Protein AF-A0A7S2LM43-F1 (afdb_monomer_lite)

Sequence (234 aa):
RSAPWPAVVAGAFDASRHAPRSQTLEVIAGAFRCSLTARLAPVRYGPARQAETASEAAADMYLLVALDGFWMGKGNLPSRSCLVVRCGALTEAKCKARIACANYTDPACGDGRSLYDEAGDLAAEAMFETIDLRGTFQEGDIVLPMVGLHMGQLLAAEALHVHNGRLRASVGAPLLNAMLFAMPAGTGGDVSAPGRLEPEGSEGPAGRAPMADFPAGGASRAAAWAIERGATVL

Secondary structure (DSSP, 8-state):
-PPPPPEEEEEEEE-STTS-SEEEEEEEETTEEEEEEEEEPP----GGGSSS------PPEEEEEEEEEETTSTTS-EEEEEEEEE-TTS-HHHHHHHHH---TTSGGGTT-S-S-SSGGGG----EEEEEEEEE-PPTT-EEEEEEEEGGGPBPPGGGEEEETTEEEEEEEEEEEEEEEEEEPTT-S---PPP---------------------S-HHHHHHHHHHHTT-EE-

Structure (mmCIF, N/CA/C/O backbone):
data_AF-A0A7S2LM43-F1
#
_entry.id   AF-A0A7S2LM43-F1
#
loop_
_atom_site.group_PDB
_atom_site.id
_atom_site.type_symbol
_atom_site.label_atom_id
_atom_site.label_alt_id
_atom_site.label_comp_id
_atom_site.label_asym_id
_atom_site.label_entity_id
_atom_site.label_seq_id
_atom_site.pdbx_PDB_ins_code
_atom_site.Cartn_x
_atom_site.Cartn_y
_atom_site.Cartn_z
_atom_site.occupancy
_atom_site.B_iso_or_equiv
_atom_site.auth_seq_id
_atom_site.auth_comp_id
_atom_site.auth_asym_id
_atom_site.auth_atom_id
_atom_site.pdbx_PDB_model_num
ATOM 1 N N . ARG A 1 1 ? -10.825 23.396 19.279 1.00 37.66 1 ARG A N 1
ATOM 2 C CA . ARG A 1 1 ? -9.371 23.099 19.276 1.00 37.66 1 ARG A CA 1
ATOM 3 C C . ARG A 1 1 ? -9.138 22.146 18.116 1.00 37.66 1 ARG A C 1
ATOM 5 O O . ARG A 1 1 ? -9.749 21.090 18.115 1.00 37.66 1 ARG A O 1
ATOM 12 N N . SER A 1 2 ? -8.423 22.566 17.075 1.00 36.03 2 SER A N 1
ATOM 13 C CA . SER A 1 2 ? -8.176 21.733 15.893 1.00 36.03 2 SER A CA 1
ATOM 14 C C . SER A 1 2 ? -7.384 20.494 16.300 1.00 36.03 2 SER A C 1
ATOM 16 O O . SER A 1 2 ? -6.319 20.647 16.897 1.00 36.03 2 SER A O 1
ATOM 18 N N . ALA A 1 3 ? -7.904 19.301 16.004 1.00 42.03 3 ALA A N 1
ATOM 19 C CA . ALA A 1 3 ? -7.135 18.068 16.121 1.00 42.03 3 ALA A CA 1
ATOM 20 C C . ALA A 1 3 ? -5.806 18.229 15.353 1.00 42.03 3 ALA A C 1
ATOM 22 O O . ALA A 1 3 ? -5.805 18.889 14.302 1.00 42.03 3 ALA A O 1
ATOM 23 N N . PRO A 1 4 ? -4.679 17.712 15.878 1.00 53.03 4 PRO A N 1
ATOM 24 C CA . PRO A 1 4 ? -3.424 17.716 15.141 1.00 53.03 4 PRO A CA 1
ATOM 25 C C . PRO A 1 4 ? -3.645 17.058 13.773 1.00 53.03 4 PRO A C 1
ATOM 27 O O . PRO A 1 4 ? -4.370 16.072 13.652 1.00 53.03 4 PRO A O 1
ATOM 30 N N . TRP A 1 5 ? -3.088 17.685 12.737 1.00 54.12 5 TRP A N 1
ATOM 31 C CA . TRP A 1 5 ? -3.086 17.174 11.363 1.00 54.12 5 TRP A CA 1
ATOM 32 C C . TRP A 1 5 ? -2.528 15.742 11.311 1.00 54.12 5 TRP A C 1
ATOM 34 O O . TRP A 1 5 ? -1.776 15.374 12.216 1.00 54.12 5 TRP A O 1
ATOM 44 N N . PRO A 1 6 ? -2.894 14.941 10.286 1.00 58.25 6 PRO A N 1
ATOM 45 C CA . PRO A 1 6 ? -2.657 13.505 10.269 1.00 58.25 6 PRO A CA 1
ATOM 46 C C . PRO A 1 6 ? -1.216 13.149 10.608 1.00 58.25 6 PRO A C 1
A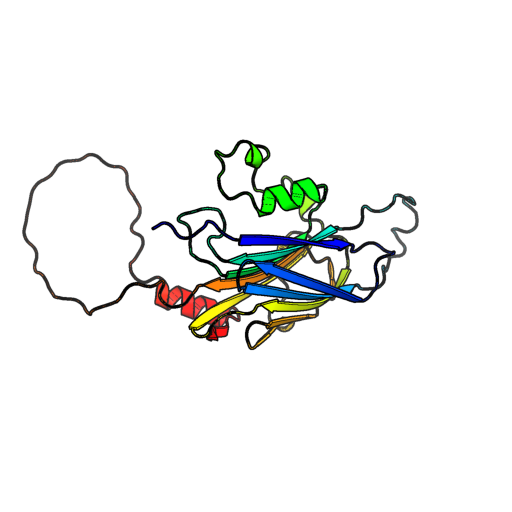TOM 48 O O . PRO A 1 6 ? -0.272 13.681 10.020 1.00 58.25 6 PRO A O 1
ATOM 51 N N . ALA A 1 7 ? -1.064 12.188 11.512 1.00 60.88 7 ALA A N 1
ATOM 52 C CA . ALA A 1 7 ? 0.183 11.461 11.621 1.00 60.88 7 ALA A CA 1
ATOM 53 C C . ALA A 1 7 ? 0.259 10.543 10.392 1.00 60.88 7 ALA A C 1
ATOM 55 O O . ALA A 1 7 ? -0.459 9.550 10.302 1.00 60.88 7 ALA A O 1
ATOM 56 N N . VAL A 1 8 ? 1.071 10.929 9.408 1.00 74.00 8 VAL A N 1
ATOM 57 C CA . VAL A 1 8 ? 1.462 10.058 8.297 1.00 74.00 8 VAL A CA 1
ATOM 58 C C . VAL A 1 8 ? 2.872 9.580 8.587 1.00 74.00 8 VAL A C 1
ATOM 60 O O . VAL A 1 8 ? 3.802 10.384 8.635 1.00 74.00 8 VAL A O 1
ATOM 63 N N . VAL A 1 9 ? 3.036 8.278 8.797 1.00 77.25 9 VAL A N 1
ATOM 64 C CA . VAL A 1 9 ? 4.351 7.667 9.025 1.00 77.25 9 VAL A CA 1
ATOM 65 C C . VAL A 1 9 ? 4.568 6.585 7.987 1.00 77.25 9 VAL A C 1
ATOM 67 O O . VAL A 1 9 ? 3.711 5.722 7.809 1.00 77.25 9 VAL A O 1
ATOM 70 N N . ALA A 1 10 ? 5.714 6.646 7.308 1.00 79.31 10 ALA A N 1
ATOM 71 C CA . ALA A 1 10 ? 6.063 5.736 6.229 1.00 79.31 10 ALA A CA 1
ATOM 72 C C . ALA A 1 10 ? 7.418 5.058 6.471 1.00 79.31 10 ALA A C 1
ATOM 74 O O . ALA A 1 10 ? 8.433 5.725 6.686 1.00 79.31 10 ALA A O 1
ATOM 75 N N . GLY A 1 11 ? 7.435 3.730 6.390 1.00 79.38 11 GLY A N 1
ATOM 76 C CA . GLY A 1 11 ? 8.636 2.900 6.394 1.00 79.38 11 GLY A CA 1
ATOM 77 C C . GLY A 1 11 ? 8.851 2.317 5.003 1.00 79.38 11 GLY A C 1
ATOM 78 O O . GLY A 1 11 ? 7.879 1.941 4.352 1.00 79.38 11 GLY A O 1
ATOM 79 N N . ALA A 1 12 ? 10.098 2.261 4.544 1.00 85.69 12 ALA A N 1
ATOM 80 C CA . ALA A 1 12 ? 10.431 1.718 3.234 1.00 85.69 12 ALA A CA 1
ATOM 81 C C . ALA A 1 12 ? 10.854 0.254 3.328 1.00 85.69 12 ALA A C 1
ATOM 83 O O . ALA A 1 12 ? 11.458 -0.159 4.319 1.00 85.69 12 ALA A O 1
ATOM 84 N N . PHE A 1 13 ? 10.555 -0.513 2.285 1.00 86.94 13 PHE A N 1
ATOM 85 C CA . PHE A 1 13 ? 11.147 -1.824 2.070 1.00 86.94 13 PHE A CA 1
ATOM 86 C C . PHE A 1 13 ? 11.410 -2.055 0.580 1.00 86.94 13 PHE A C 1
ATOM 88 O O . PHE A 1 13 ? 10.729 -1.506 -0.291 1.00 86.94 13 PHE A O 1
ATOM 95 N N . ASP A 1 14 ? 12.442 -2.845 0.311 1.00 84.44 14 ASP A N 1
ATOM 96 C CA . ASP A 1 14 ? 12.951 -3.117 -1.028 1.00 84.44 14 ASP A CA 1
ATOM 97 C C . ASP A 1 14 ? 12.338 -4.414 -1.572 1.00 84.44 14 ASP A C 1
ATOM 99 O O . ASP A 1 14 ? 12.268 -5.412 -0.854 1.00 84.44 14 ASP A O 1
ATOM 103 N N . ALA A 1 15 ? 11.903 -4.424 -2.831 1.00 82.12 15 ALA A N 1
ATOM 104 C CA . ALA A 1 15 ? 11.450 -5.627 -3.527 1.00 82.12 15 ALA A CA 1
ATOM 105 C C . ALA A 1 15 ? 12.418 -6.080 -4.637 1.00 82.12 15 ALA A C 1
ATOM 107 O O . ALA A 1 15 ? 12.016 -6.768 -5.579 1.00 82.12 15 ALA A O 1
ATOM 108 N N . SER A 1 16 ? 13.698 -5.712 -4.531 1.00 78.88 16 SER A N 1
ATOM 109 C CA . SER A 1 16 ? 14.755 -6.147 -5.443 1.00 78.88 16 SER A CA 1
ATOM 110 C C . SER A 1 16 ? 14.965 -7.661 -5.443 1.00 78.88 16 SER A C 1
ATOM 112 O O . SER A 1 16 ? 14.607 -8.390 -4.517 1.00 78.88 16 SER A O 1
ATOM 114 N N . ARG A 1 17 ? 15.681 -8.142 -6.465 1.00 72.12 17 ARG A N 1
ATOM 115 C CA . ARG A 1 17 ? 16.137 -9.540 -6.559 1.00 72.12 17 ARG A CA 1
ATOM 116 C C . ARG A 1 17 ? 16.990 -10.002 -5.367 1.00 72.12 17 ARG A C 1
ATOM 118 O O . ARG A 1 17 ? 17.120 -11.205 -5.155 1.00 72.12 17 ARG A O 1
ATOM 125 N N . HIS A 1 18 ? 17.608 -9.062 -4.650 1.00 77.94 18 HIS A N 1
ATOM 126 C CA . HIS A 1 18 ? 18.480 -9.328 -3.503 1.00 77.94 18 HIS A CA 1
ATOM 127 C C . HIS A 1 18 ? 17.750 -9.168 -2.170 1.00 77.94 18 HIS A C 1
ATOM 129 O O . HIS A 1 18 ? 18.305 -9.510 -1.124 1.00 77.94 18 HIS A O 1
ATOM 135 N N . ALA A 1 19 ? 16.516 -8.663 -2.196 1.00 81.44 19 ALA A N 1
ATOM 136 C CA . ALA A 1 19 ? 15.720 -8.486 -1.003 1.00 81.44 19 ALA A CA 1
ATOM 137 C C . ALA A 1 19 ? 15.398 -9.845 -0.353 1.00 81.44 19 ALA A C 1
ATOM 139 O O . ALA A 1 19 ? 15.211 -10.857 -1.046 1.00 81.44 19 ALA A O 1
ATOM 140 N N . PRO A 1 20 ? 15.296 -9.903 0.987 1.00 85.06 20 PRO A N 1
ATOM 141 C CA . PRO A 1 20 ? 14.827 -11.097 1.669 1.00 85.06 20 PRO A CA 1
ATOM 142 C C . PRO A 1 20 ? 13.471 -11.540 1.113 1.00 85.06 20 PRO A C 1
ATOM 144 O O . PRO A 1 20 ? 12.555 -10.734 0.948 1.00 85.06 20 PRO A O 1
ATOM 147 N N . ARG A 1 21 ? 13.314 -12.848 0.878 1.00 87.50 21 ARG A N 1
ATOM 148 C CA . ARG A 1 21 ? 12.054 -13.415 0.361 1.00 87.50 21 ARG A CA 1
ATOM 149 C C . ARG A 1 21 ? 10.845 -13.103 1.230 1.00 87.50 21 ARG A C 1
ATOM 151 O O . ARG A 1 21 ? 9.736 -13.055 0.718 1.00 87.50 21 ARG A O 1
ATOM 158 N N . SER A 1 22 ? 11.051 -12.948 2.532 1.00 92.94 22 SER A N 1
ATOM 159 C CA . SER A 1 22 ? 10.019 -12.553 3.477 1.00 92.94 22 SER A CA 1
ATOM 160 C C . SER A 1 22 ? 10.502 -11.328 4.225 1.00 92.94 22 SER A C 1
ATOM 162 O O . SER A 1 22 ? 11.596 -11.341 4.787 1.00 92.94 22 SER A O 1
ATOM 164 N N . GLN A 1 23 ? 9.673 -10.296 4.263 1.00 92.75 23 GLN A N 1
ATOM 165 C CA . GLN A 1 23 ? 9.957 -9.050 4.962 1.00 92.75 23 GLN A CA 1
ATOM 166 C C . GLN A 1 23 ? 8.784 -8.715 5.868 1.00 92.75 23 GLN A C 1
ATOM 168 O O . GLN A 1 23 ? 7.631 -8.985 5.534 1.00 92.75 23 GLN A O 1
ATOM 173 N N . THR A 1 24 ? 9.085 -8.171 7.043 1.00 94.62 24 THR A N 1
ATOM 174 C CA . THR A 1 24 ? 8.071 -7.644 7.953 1.00 94.62 24 THR A CA 1
ATOM 175 C C . THR A 1 24 ? 8.445 -6.227 8.328 1.00 94.62 24 THR A C 1
ATOM 177 O O . THR A 1 24 ? 9.586 -5.967 8.701 1.00 94.62 24 THR A O 1
ATOM 180 N N . LEU A 1 25 ? 7.478 -5.328 8.214 1.00 94.69 25 LEU A N 1
ATOM 181 C CA . LEU A 1 25 ? 7.630 -3.918 8.515 1.00 94.69 25 LEU A CA 1
ATOM 182 C C . LEU A 1 25 ? 6.480 -3.466 9.408 1.00 94.69 25 LEU A C 1
ATOM 184 O O . LEU A 1 25 ? 5.358 -3.964 9.305 1.00 94.69 25 LEU A O 1
ATOM 188 N N . GLU A 1 26 ? 6.766 -2.505 10.273 1.00 96.00 26 GLU A N 1
ATOM 189 C CA . GLU A 1 26 ? 5.786 -1.890 11.151 1.00 96.00 26 GLU A CA 1
ATOM 190 C C . GLU A 1 26 ? 6.001 -0.379 11.186 1.00 96.00 26 GLU A C 1
ATOM 192 O O . GLU A 1 26 ? 7.135 0.098 11.231 1.00 96.00 26 GLU A O 1
ATOM 197 N N . VAL A 1 27 ? 4.901 0.367 11.168 1.00 94.00 27 VAL A N 1
ATOM 198 C CA . VAL A 1 27 ? 4.885 1.824 11.313 1.00 94.00 27 VAL A CA 1
ATOM 199 C C . VAL A 1 27 ? 3.776 2.235 12.273 1.00 94.00 27 VAL A C 1
ATOM 201 O O . VAL A 1 27 ? 2.734 1.581 12.367 1.00 94.00 27 VAL A O 1
ATOM 204 N N . ILE A 1 28 ? 4.011 3.320 13.008 1.00 91.56 28 ILE A N 1
ATOM 205 C CA . ILE A 1 28 ? 3.114 3.798 14.061 1.00 91.56 28 ILE A CA 1
ATOM 206 C C . ILE A 1 28 ? 2.861 5.288 13.847 1.00 91.56 28 ILE A C 1
ATOM 208 O O . ILE A 1 28 ? 3.793 6.087 13.871 1.00 91.56 28 ILE A O 1
ATOM 212 N N . ALA A 1 29 ? 1.595 5.647 13.659 1.00 87.06 29 ALA A N 1
ATOM 213 C CA . ALA A 1 29 ? 1.100 7.009 13.540 1.00 87.06 29 ALA A CA 1
ATOM 214 C C . ALA A 1 29 ? 0.218 7.326 14.757 1.00 87.06 29 ALA A C 1
ATOM 216 O O . ALA A 1 29 ? -0.923 6.878 14.843 1.00 87.06 29 ALA A O 1
ATOM 217 N N . GLY A 1 30 ? 0.753 8.060 15.736 1.00 84.50 30 GLY A N 1
ATOM 218 C CA . GLY A 1 30 ? 0.052 8.285 17.004 1.00 84.50 30 GLY A CA 1
ATOM 219 C C . GLY A 1 30 ? -0.180 6.969 17.756 1.00 84.50 30 GLY A C 1
ATOM 220 O O . GLY A 1 30 ? 0.780 6.303 18.137 1.00 84.50 30 GLY A O 1
ATOM 221 N N . ALA A 1 31 ? -1.447 6.596 17.965 1.00 86.12 31 ALA A N 1
ATOM 222 C CA . ALA A 1 31 ? -1.833 5.309 18.559 1.00 86.12 31 ALA A CA 1
ATOM 223 C C . ALA A 1 31 ? -2.152 4.226 17.509 1.00 86.12 31 ALA A C 1
ATOM 225 O O . ALA A 1 31 ? -2.324 3.058 17.861 1.00 86.12 31 ALA A O 1
ATOM 226 N N . PHE A 1 32 ? -2.238 4.596 16.230 1.00 91.44 32 PHE A N 1
ATOM 227 C CA . PHE A 1 32 ? -2.578 3.689 15.144 1.00 91.44 32 PHE A CA 1
ATOM 228 C C . PHE A 1 32 ? -1.325 3.006 14.588 1.00 91.44 32 PHE A C 1
ATOM 230 O O . PHE A 1 32 ? -0.346 3.657 14.218 1.00 91.44 32 PHE A O 1
ATOM 237 N N . ARG A 1 33 ? -1.345 1.675 14.531 1.00 95.06 33 ARG A N 1
ATOM 238 C CA . ARG A 1 33 ? -0.230 0.841 14.081 1.00 95.06 33 ARG A CA 1
ATOM 239 C C . ARG A 1 33 ? -0.623 0.079 12.830 1.00 95.06 33 ARG A C 1
ATOM 241 O O . ARG A 1 33 ? -1.661 -0.583 12.814 1.00 95.06 33 ARG A O 1
ATOM 248 N N . CYS A 1 34 ? 0.260 0.113 11.841 1.00 97.06 34 CYS A N 1
ATOM 249 C CA . CYS A 1 34 ? 0.182 -0.723 10.656 1.00 97.06 34 CYS A CA 1
ATOM 250 C C . CYS A 1 34 ? 1.362 -1.682 10.623 1.00 97.06 34 CYS A C 1
ATOM 252 O O . CYS A 1 34 ? 2.503 -1.268 10.826 1.00 97.06 34 CYS A O 1
ATOM 254 N N . SER A 1 35 ? 1.094 -2.948 10.329 1.00 97.50 35 SER A N 1
ATOM 255 C CA . SER A 1 35 ? 2.133 -3.932 10.055 1.00 97.50 35 SER A CA 1
ATOM 256 C C . SER A 1 35 ? 1.881 -4.635 8.731 1.00 97.50 35 SER A C 1
ATOM 258 O O . SER A 1 35 ? 0.741 -4.885 8.342 1.00 97.50 35 SER A O 1
ATOM 260 N N . LEU A 1 36 ? 2.970 -4.941 8.039 1.00 97.50 36 LEU A N 1
ATOM 261 C CA . LEU A 1 36 ? 2.980 -5.691 6.797 1.00 97.50 36 LEU A CA 1
ATOM 262 C C . LEU A 1 36 ? 3.929 -6.864 6.959 1.00 97.50 36 LEU A C 1
ATOM 264 O O . LEU A 1 36 ? 5.092 -6.660 7.294 1.00 97.50 36 LEU A O 1
ATOM 268 N N . THR A 1 37 ? 3.468 -8.062 6.632 1.00 96.88 37 THR A N 1
ATOM 269 C CA . THR A 1 37 ? 4.344 -9.171 6.263 1.00 96.88 37 THR A CA 1
ATOM 270 C C . THR A 1 37 ? 4.138 -9.460 4.785 1.00 96.88 37 THR A C 1
ATOM 272 O O . THR A 1 37 ? 3.034 -9.781 4.352 1.00 96.88 37 THR A O 1
ATOM 275 N N . ALA A 1 38 ? 5.200 -9.333 3.999 1.00 94.69 38 ALA A N 1
ATOM 276 C CA . ALA A 1 38 ? 5.177 -9.562 2.563 1.00 94.69 38 ALA A CA 1
ATOM 277 C C . ALA A 1 38 ? 6.122 -10.700 2.191 1.00 94.69 38 ALA A C 1
ATOM 279 O O . ALA A 1 38 ? 7.226 -10.808 2.734 1.00 94.69 38 ALA A O 1
ATOM 280 N N . ARG A 1 39 ? 5.689 -11.532 1.243 1.00 94.56 39 ARG A N 1
ATOM 281 C CA . ARG A 1 39 ? 6.499 -12.605 0.677 1.00 94.56 39 ARG A CA 1
ATOM 282 C C . ARG A 1 39 ? 6.658 -12.396 -0.822 1.00 94.56 39 ARG A C 1
ATOM 284 O O . ARG A 1 39 ? 5.674 -12.430 -1.557 1.00 94.56 39 ARG A O 1
ATOM 291 N N . LEU A 1 40 ? 7.894 -12.180 -1.252 1.00 90.62 40 LEU A N 1
ATOM 292 C CA . LEU A 1 40 ? 8.260 -11.967 -2.647 1.00 90.62 40 LEU A CA 1
ATOM 293 C C . LEU A 1 40 ? 8.353 -13.307 -3.377 1.00 90.62 40 LEU A C 1
ATOM 295 O O . LEU A 1 40 ? 8.893 -14.282 -2.843 1.00 90.62 40 LEU A O 1
ATOM 299 N N . ALA A 1 41 ? 7.849 -13.345 -4.607 1.00 86.31 41 ALA A N 1
ATOM 300 C CA . ALA A 1 41 ? 8.023 -14.499 -5.474 1.00 86.31 41 ALA A CA 1
ATOM 301 C C . ALA A 1 41 ? 9.453 -14.524 -6.031 1.00 86.31 41 ALA A C 1
ATOM 303 O O . ALA A 1 41 ? 10.052 -13.471 -6.267 1.00 86.31 41 ALA A O 1
ATOM 304 N N . PRO A 1 42 ? 10.031 -15.711 -6.280 1.00 72.38 42 PRO A N 1
ATOM 305 C CA . PRO A 1 42 ? 11.290 -15.794 -7.000 1.00 72.38 42 PRO A CA 1
ATOM 306 C C . PRO A 1 42 ? 11.139 -15.159 -8.383 1.00 72.38 42 PRO A C 1
ATOM 308 O O . PRO A 1 42 ? 10.179 -15.451 -9.098 1.00 72.38 42 PRO A O 1
ATOM 311 N N . VAL A 1 43 ? 12.111 -14.335 -8.771 1.00 66.50 43 VAL A N 1
ATOM 312 C CA . VAL A 1 43 ? 12.144 -13.708 -10.094 1.00 66.50 43 VAL A CA 1
ATOM 313 C C . VAL A 1 43 ? 12.172 -14.807 -11.163 1.00 66.50 43 VAL A C 1
ATOM 315 O O . VAL A 1 43 ? 13.172 -15.507 -11.323 1.00 66.50 43 VAL A O 1
ATOM 318 N N . ARG A 1 44 ? 11.056 -15.006 -11.874 1.00 55.47 44 ARG A N 1
ATOM 319 C CA . ARG A 1 44 ? 10.972 -15.923 -13.018 1.00 55.47 44 ARG A CA 1
ATOM 320 C C . ARG A 1 44 ? 10.984 -15.097 -14.295 1.00 55.47 44 ARG A C 1
ATOM 322 O O . ARG A 1 44 ? 9.937 -14.679 -14.777 1.00 55.47 44 ARG A O 1
ATOM 329 N N . TYR A 1 45 ? 12.170 -14.866 -14.847 1.00 50.53 45 TYR A N 1
ATOM 330 C CA . TYR A 1 45 ? 12.266 -14.354 -16.210 1.00 50.53 45 TYR A CA 1
ATOM 331 C C . TYR A 1 45 ? 11.764 -15.437 -17.172 1.00 50.53 45 TYR A C 1
ATOM 333 O O . TYR A 1 45 ? 12.259 -16.565 -17.161 1.00 50.53 45 TYR A O 1
ATOM 341 N N . GLY A 1 46 ? 10.769 -15.107 -17.997 1.00 44.22 46 GLY A N 1
ATOM 342 C CA . GLY A 1 46 ? 10.441 -15.925 -19.163 1.00 44.22 46 GLY A CA 1
ATOM 343 C C . GLY A 1 46 ? 11.632 -15.976 -20.136 1.00 44.22 46 GLY A C 1
ATOM 344 O O . GLY A 1 46 ? 12.445 -15.047 -20.149 1.00 44.22 46 GLY A O 1
ATOM 345 N N . PRO A 1 47 ? 11.744 -17.020 -20.979 1.00 44.47 47 PRO A N 1
ATOM 346 C CA . PRO A 1 47 ? 12.909 -17.226 -21.849 1.00 44.47 47 PRO A CA 1
ATOM 347 C C . PRO A 1 47 ? 13.163 -16.078 -22.847 1.00 44.47 47 PRO A C 1
ATOM 349 O O . PRO A 1 47 ? 14.282 -15.927 -23.321 1.00 44.47 47 PRO A O 1
ATOM 352 N N . ALA A 1 48 ? 12.173 -15.221 -23.122 1.00 47.03 48 ALA A N 1
ATOM 353 C CA . ALA A 1 48 ? 12.303 -14.081 -24.035 1.00 47.03 48 ALA A CA 1
ATOM 354 C C . ALA A 1 48 ? 12.946 -12.813 -23.421 1.00 47.03 48 ALA A C 1
ATOM 356 O O . ALA A 1 48 ? 13.291 -11.906 -24.168 1.00 47.03 48 ALA A O 1
ATOM 357 N N . ARG A 1 49 ? 13.133 -12.730 -22.091 1.00 47.53 49 ARG A N 1
ATOM 358 C CA . ARG A 1 49 ? 13.749 -11.563 -21.410 1.00 47.53 49 ARG A CA 1
ATOM 359 C C . ARG A 1 49 ? 15.175 -11.811 -20.903 1.00 47.53 49 ARG A C 1
ATOM 361 O O . ARG A 1 49 ? 15.718 -10.989 -20.179 1.00 47.53 49 ARG A O 1
ATOM 368 N N . GLN A 1 50 ? 15.799 -12.931 -21.269 1.00 45.56 50 GLN A N 1
ATOM 369 C CA . GLN A 1 50 ? 17.191 -13.210 -20.885 1.00 45.56 50 GLN A CA 1
ATOM 370 C C . GLN A 1 50 ? 18.230 -12.435 -21.716 1.00 45.56 50 GLN A C 1
ATOM 372 O O . GLN A 1 50 ? 19.398 -12.420 -21.342 1.00 45.56 50 GLN A O 1
ATOM 377 N N . ALA A 1 51 ? 17.830 -11.801 -22.825 1.00 39.22 51 ALA A N 1
ATOM 378 C CA . ALA A 1 51 ? 18.760 -11.179 -23.771 1.00 39.22 51 ALA A CA 1
ATOM 379 C C . ALA A 1 51 ? 18.879 -9.646 -23.662 1.00 39.22 51 ALA A C 1
ATOM 381 O O . ALA A 1 51 ? 19.815 -9.081 -24.222 1.00 39.22 51 ALA A O 1
ATOM 382 N N . GLU A 1 52 ? 18.002 -8.968 -22.920 1.00 43.03 52 GLU A N 1
ATOM 383 C CA . GLU A 1 52 ? 18.127 -7.529 -22.670 1.00 43.03 52 GLU A CA 1
ATOM 384 C C . GLU A 1 52 ? 18.652 -7.293 -21.259 1.00 43.03 52 GLU A C 1
ATOM 386 O O . GLU A 1 52 ? 17.920 -7.307 -20.279 1.00 43.03 52 GLU A O 1
ATOM 391 N N . THR A 1 53 ? 19.975 -7.139 -21.235 1.00 39.81 53 THR A N 1
ATOM 392 C CA . THR A 1 53 ? 20.772 -6.360 -20.290 1.00 39.81 53 THR A CA 1
ATOM 393 C C . THR A 1 53 ? 20.648 -6.697 -18.803 1.00 39.81 53 THR A C 1
ATOM 395 O O . THR A 1 53 ? 19.630 -6.560 -18.135 1.00 39.81 53 THR A O 1
ATOM 398 N N . ALA A 1 54 ? 21.820 -6.963 -18.227 1.00 39.44 54 ALA A N 1
ATOM 399 C CA . ALA A 1 54 ? 22.165 -6.669 -16.844 1.00 39.44 54 ALA A CA 1
ATOM 400 C C . ALA A 1 54 ? 22.073 -5.154 -16.530 1.00 39.44 54 ALA A C 1
ATOM 402 O O . ALA A 1 54 ? 22.977 -4.579 -15.932 1.00 39.44 54 ALA A O 1
ATOM 403 N N . SER A 1 55 ? 20.996 -4.495 -16.956 1.00 40.66 55 SER A N 1
ATOM 404 C CA . SER A 1 55 ? 20.479 -3.329 -16.267 1.00 40.66 55 SER A CA 1
ATOM 405 C C . SER A 1 55 ? 19.999 -3.850 -14.915 1.00 40.66 55 SER A C 1
ATOM 407 O O . SER A 1 55 ? 19.295 -4.860 -14.840 1.00 40.66 55 SER A O 1
ATOM 409 N N . GLU A 1 56 ? 20.444 -3.232 -13.826 1.00 43.41 56 GLU A N 1
ATOM 410 C CA . GLU A 1 56 ? 19.687 -3.282 -12.581 1.00 43.41 56 GLU A CA 1
ATOM 411 C C . GLU A 1 56 ? 18.264 -2.841 -12.925 1.00 43.41 56 GLU A C 1
ATOM 413 O O . GLU A 1 56 ? 18.002 -1.645 -12.997 1.00 43.41 56 GLU A O 1
ATOM 418 N N . ALA A 1 57 ? 17.366 -3.788 -13.222 1.00 43.75 57 ALA A N 1
ATOM 419 C CA . ALA A 1 57 ? 15.942 -3.505 -13.272 1.00 43.75 57 ALA A CA 1
ATOM 420 C C . ALA A 1 57 ? 15.643 -2.815 -11.944 1.00 43.75 57 ALA A C 1
ATOM 422 O O . ALA A 1 57 ? 15.866 -3.420 -10.888 1.00 43.75 57 ALA A O 1
ATOM 423 N N . ALA A 1 58 ? 15.331 -1.519 -12.019 1.00 52.16 58 ALA A N 1
ATOM 424 C CA . ALA A 1 58 ? 15.206 -0.656 -10.862 1.00 52.16 58 ALA A CA 1
ATOM 425 C C . ALA A 1 58 ? 14.229 -1.339 -9.915 1.00 52.16 58 ALA A C 1
ATOM 427 O O . ALA A 1 58 ? 13.065 -1.547 -10.247 1.00 52.16 58 ALA A O 1
ATOM 428 N N . ALA A 1 59 ? 14.752 -1.810 -8.790 1.00 64.06 59 ALA A N 1
ATOM 429 C CA . ALA A 1 59 ? 13.965 -2.567 -7.851 1.00 64.06 59 ALA A CA 1
ATOM 430 C C . ALA A 1 59 ? 12.772 -1.724 -7.411 1.00 64.06 59 ALA A C 1
ATOM 432 O O . ALA A 1 59 ? 12.947 -0.572 -7.006 1.00 64.06 59 ALA A O 1
ATOM 433 N N . ASP A 1 60 ? 11.568 -2.289 -7.492 1.00 79.69 60 ASP A N 1
ATOM 434 C CA . ASP A 1 60 ? 10.393 -1.595 -6.989 1.00 79.69 60 ASP A CA 1
ATOM 435 C C . ASP A 1 60 ? 10.567 -1.353 -5.487 1.00 79.69 60 ASP A C 1
ATOM 437 O O . ASP A 1 60 ? 10.679 -2.281 -4.682 1.00 79.69 60 ASP A O 1
ATOM 441 N N . MET A 1 61 ? 10.578 -0.082 -5.113 1.00 88.19 61 MET A N 1
ATOM 442 C CA . MET A 1 61 ? 10.566 0.350 -3.727 1.00 88.19 61 MET A CA 1
ATOM 443 C C . MET A 1 61 ? 9.122 0.531 -3.274 1.00 88.19 61 MET A C 1
ATOM 445 O O . MET A 1 61 ? 8.307 1.132 -3.984 1.00 88.19 61 MET A O 1
ATOM 449 N N . TYR A 1 62 ? 8.826 0.059 -2.068 1.00 92.75 62 TYR A N 1
ATOM 450 C CA . TYR A 1 62 ? 7.509 0.194 -1.465 1.00 92.75 62 TYR A CA 1
ATOM 451 C C . TYR A 1 62 ? 7.586 0.932 -0.139 1.00 92.75 62 TYR A C 1
ATOM 453 O O . TYR A 1 62 ? 8.561 0.823 0.605 1.00 92.75 62 TYR A O 1
ATOM 461 N N . LEU A 1 63 ? 6.506 1.637 0.182 1.00 93.38 63 LEU A N 1
ATOM 462 C CA . LEU A 1 63 ? 6.288 2.235 1.489 1.00 93.38 63 LEU A CA 1
ATOM 463 C C . LEU A 1 63 ? 5.101 1.565 2.174 1.00 93.38 63 LEU A C 1
ATOM 465 O O . LEU A 1 63 ? 4.029 1.454 1.581 1.00 93.38 63 LEU A O 1
ATOM 469 N N . LEU A 1 64 ? 5.280 1.168 3.435 1.00 95.69 64 LEU A N 1
ATOM 470 C CA . LEU A 1 64 ? 4.172 0.935 4.359 1.00 95.69 64 LEU A CA 1
ATOM 471 C C . LEU A 1 64 ? 3.848 2.252 5.055 1.00 95.69 64 LEU A C 1
ATOM 473 O O . LEU A 1 64 ? 4.720 2.841 5.690 1.00 95.69 64 LEU A O 1
ATOM 477 N N . VAL A 1 65 ? 2.596 2.676 4.970 1.00 92.81 65 VAL A N 1
ATOM 478 C CA . VAL A 1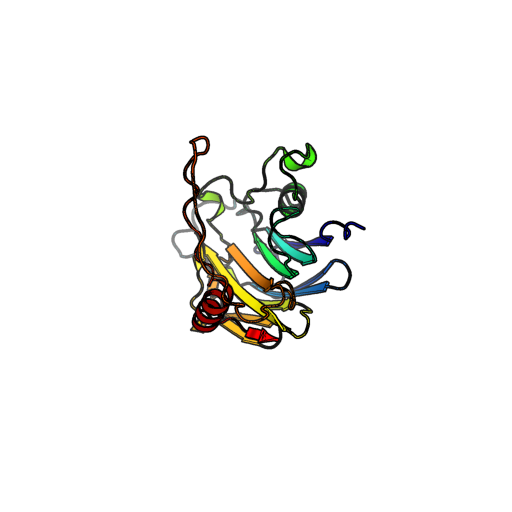 65 ? 2.095 3.945 5.487 1.00 92.81 65 VAL A CA 1
ATOM 479 C C . VAL A 1 65 ? 1.018 3.675 6.527 1.00 92.81 65 VAL A C 1
ATOM 481 O O . VAL A 1 65 ? 0.058 2.955 6.247 1.00 92.81 65 VAL A O 1
ATOM 484 N N . ALA A 1 66 ? 1.155 4.287 7.700 1.00 93.12 66 ALA A N 1
ATOM 485 C CA . ALA A 1 66 ? 0.055 4.468 8.638 1.00 93.12 66 ALA A CA 1
ATOM 486 C C . ALA A 1 66 ? -0.470 5.896 8.532 1.00 93.12 66 ALA A C 1
ATOM 488 O O . ALA A 1 66 ? 0.302 6.855 8.584 1.00 93.12 66 ALA A O 1
ATOM 489 N N . LEU A 1 67 ? -1.788 6.008 8.403 1.00 89.00 67 LEU A N 1
ATOM 490 C CA . LEU A 1 67 ? -2.532 7.256 8.408 1.00 89.00 67 LEU A CA 1
ATOM 491 C C . LEU A 1 67 ? -3.533 7.233 9.560 1.00 89.00 67 LEU A C 1
ATOM 493 O O . LEU A 1 67 ? -4.376 6.339 9.617 1.00 89.00 67 LEU A O 1
ATOM 497 N N . ASP A 1 68 ? -3.480 8.253 10.409 1.00 86.94 68 ASP A N 1
ATOM 498 C CA . ASP A 1 68 ? -4.496 8.533 11.427 1.00 86.94 68 ASP A CA 1
ATOM 499 C C . ASP A 1 68 ? -4.882 10.017 11.357 1.00 86.94 68 ASP A C 1
ATOM 501 O O . ASP A 1 68 ? -4.139 10.890 11.814 1.00 86.94 68 ASP A O 1
ATOM 505 N N . GLY A 1 69 ? -5.989 10.321 10.671 1.00 82.38 69 GLY A N 1
ATOM 506 C CA . GLY A 1 69 ? -6.448 11.693 10.451 1.00 82.38 69 GLY A CA 1
ATOM 507 C C . GLY A 1 69 ? -7.273 11.844 9.177 1.00 82.38 69 GLY A C 1
ATOM 508 O O . GLY A 1 69 ? -8.363 11.298 9.089 1.00 82.38 69 GLY A O 1
ATOM 509 N N . PHE A 1 70 ? -6.786 12.611 8.199 1.00 74.69 70 PHE A N 1
ATOM 510 C CA . PHE A 1 70 ? -7.507 12.901 6.954 1.00 74.69 70 PHE A CA 1
ATOM 511 C C . PHE A 1 70 ? -6.700 12.464 5.733 1.00 74.69 70 PHE A C 1
ATOM 513 O O . PHE A 1 70 ? -5.583 12.944 5.528 1.00 74.69 70 PHE A O 1
ATOM 520 N N . TRP A 1 71 ? -7.282 11.613 4.890 1.00 68.88 71 TRP A N 1
ATOM 521 C CA . TRP A 1 71 ? -6.721 11.302 3.576 1.00 68.88 71 TRP A CA 1
ATOM 522 C C . TRP A 1 71 ? -6.960 12.469 2.604 1.00 68.88 71 TRP A C 1
ATOM 524 O O . TRP A 1 71 ? -8.020 13.090 2.618 1.00 68.88 71 TRP A O 1
ATOM 534 N N . MET A 1 72 ? -5.981 12.790 1.751 1.00 64.06 72 MET A N 1
ATOM 535 C CA . MET A 1 72 ? -6.076 13.859 0.734 1.00 64.06 72 MET A CA 1
ATOM 536 C C . MET A 1 72 ? -6.292 15.285 1.281 1.00 64.06 72 MET A C 1
ATOM 538 O O . MET A 1 72 ? -6.691 16.190 0.544 1.00 64.06 72 MET A O 1
ATOM 542 N N . GLY A 1 73 ? -5.967 15.535 2.548 1.00 61.88 73 GLY A N 1
ATOM 543 C CA . GLY A 1 73 ? -5.931 16.878 3.132 1.00 61.88 73 GLY A CA 1
ATOM 544 C C . GLY A 1 73 ? -7.076 17.194 4.088 1.00 61.88 73 GLY A C 1
ATOM 545 O O . GLY A 1 73 ? -8.093 16.504 4.139 1.00 61.88 73 GLY A O 1
ATOM 546 N N . LYS A 1 74 ? -6.883 18.250 4.884 1.00 60.88 74 LYS A N 1
ATOM 547 C CA . LYS A 1 74 ? -7.815 18.664 5.941 1.00 60.88 74 LYS A CA 1
ATOM 548 C C . LYS A 1 74 ? -9.188 19.022 5.376 1.00 60.88 74 LYS A C 1
ATOM 550 O O . LYS A 1 74 ? -9.289 19.841 4.469 1.00 60.88 74 LYS A O 1
ATOM 555 N N . GLY A 1 75 ? -10.230 18.463 5.991 1.00 62.50 75 GLY A N 1
ATOM 556 C CA . GLY A 1 75 ? -11.629 18.693 5.618 1.00 62.50 75 GLY A CA 1
ATOM 557 C C . GLY A 1 75 ? -12.236 17.598 4.740 1.00 62.50 75 GLY A C 1
ATOM 558 O O . GLY A 1 75 ? -13.439 17.625 4.511 1.00 62.50 75 GLY A O 1
ATOM 559 N N . ASN A 1 76 ? -11.436 16.625 4.293 1.00 67.19 76 ASN A N 1
ATOM 560 C CA . ASN A 1 76 ? -11.951 15.408 3.668 1.00 67.19 76 ASN A CA 1
ATOM 561 C C . ASN A 1 76 ? -12.480 14.417 4.716 1.00 67.19 76 ASN A C 1
ATOM 563 O O . ASN A 1 76 ? -12.564 14.735 5.902 1.00 67.19 76 ASN A O 1
ATOM 567 N N . LEU A 1 77 ? -12.864 13.215 4.281 1.00 68.69 77 LEU A N 1
ATOM 568 C CA . LEU A 1 77 ? -13.329 12.165 5.182 1.00 68.69 77 LEU A CA 1
ATOM 569 C C . LEU A 1 77 ? -12.231 11.810 6.205 1.00 68.69 77 LEU A C 1
ATOM 571 O O . LEU A 1 77 ? -11.107 11.498 5.793 1.00 68.69 77 LEU A O 1
ATOM 575 N N . PRO A 1 78 ? -12.528 11.844 7.520 1.00 77.62 78 PRO A N 1
ATOM 576 C CA . PRO A 1 78 ? -11.655 11.250 8.519 1.00 77.62 78 PRO A CA 1
ATOM 577 C C . PRO A 1 78 ? -11.414 9.781 8.182 1.00 77.62 78 PRO A C 1
ATOM 579 O O . PRO A 1 78 ? -12.343 9.053 7.832 1.00 77.62 78 PRO A O 1
ATOM 582 N N . SER A 1 79 ? -10.169 9.348 8.286 1.00 84.50 79 SER A N 1
ATOM 583 C CA . SER A 1 79 ? -9.748 8.016 7.890 1.00 84.50 79 SER A CA 1
ATOM 584 C C . SER A 1 79 ? -8.623 7.515 8.778 1.00 84.50 79 SER A C 1
ATOM 586 O O . SER A 1 79 ? -7.677 8.252 9.079 1.00 84.50 79 SER A O 1
ATOM 588 N N . ARG A 1 80 ? -8.687 6.227 9.100 1.00 89.69 80 ARG A N 1
ATOM 589 C CA . ARG A 1 80 ? -7.549 5.462 9.609 1.00 89.69 80 ARG A CA 1
ATOM 590 C C . ARG A 1 80 ? -7.195 4.426 8.577 1.00 89.69 80 ARG A C 1
ATOM 592 O O . ARG A 1 80 ? -8.078 3.732 8.084 1.00 89.69 80 ARG A O 1
ATOM 599 N N . SER A 1 81 ? -5.953 4.376 8.125 1.00 91.56 81 SER A N 1
ATOM 600 C CA . SER A 1 81 ? -5.637 3.544 6.964 1.00 91.56 81 SER A CA 1
ATOM 601 C C . SER A 1 81 ? -4.219 3.023 6.977 1.00 91.56 81 SER A C 1
ATOM 603 O O . SER A 1 81 ? -3.276 3.765 7.245 1.00 91.56 81 SER A O 1
ATOM 605 N N . CYS A 1 82 ? -4.087 1.745 6.639 1.00 95.12 82 CYS A N 1
ATOM 606 C CA . CYS A 1 82 ? -2.806 1.137 6.318 1.00 95.12 82 CYS A CA 1
ATOM 607 C C . CYS A 1 82 ? -2.677 1.059 4.808 1.00 95.12 82 CYS A C 1
ATOM 609 O O . CYS A 1 82 ? -3.568 0.520 4.150 1.00 95.12 82 CYS A O 1
ATOM 611 N N . LEU A 1 83 ? -1.581 1.580 4.265 1.00 93.62 83 LEU A N 1
ATOM 612 C CA . LEU A 1 83 ? -1.317 1.544 2.833 1.00 93.62 83 LEU A CA 1
ATOM 613 C C . LEU A 1 83 ? 0.043 0.932 2.552 1.00 93.62 83 LEU A C 1
ATOM 615 O O . LEU A 1 83 ? 1.021 1.250 3.214 1.00 93.62 83 LEU A O 1
ATOM 619 N N . VAL A 1 84 ? 0.105 0.099 1.529 1.00 95.12 84 VAL A N 1
ATOM 620 C CA . VAL A 1 84 ? 1.335 -0.311 0.867 1.00 95.12 84 VAL A CA 1
ATOM 621 C C . VAL A 1 84 ? 1.312 0.346 -0.497 1.00 95.12 84 VAL A C 1
ATOM 623 O O . VAL A 1 84 ? 0.375 0.118 -1.260 1.00 95.12 84 VAL A O 1
ATOM 626 N N . VAL A 1 85 ? 2.296 1.180 -0.803 1.00 92.12 85 VAL A N 1
ATOM 627 C CA . VAL A 1 85 ? 2.349 1.895 -2.082 1.00 92.12 85 VAL A CA 1
ATOM 628 C C . VAL A 1 85 ? 3.704 1.718 -2.734 1.00 92.12 85 VAL A C 1
ATOM 630 O O . VAL A 1 85 ? 4.731 1.798 -2.061 1.00 92.12 85 VAL A O 1
ATOM 633 N N . ARG A 1 86 ? 3.698 1.470 -4.042 1.00 92.25 86 ARG A N 1
ATOM 634 C CA . ARG A 1 86 ? 4.894 1.476 -4.878 1.00 92.25 86 ARG A CA 1
ATOM 635 C C . ARG A 1 86 ? 5.321 2.920 -5.149 1.00 92.25 86 ARG A C 1
ATOM 637 O O . ARG A 1 86 ? 4.481 3.773 -5.419 1.00 92.25 86 ARG A O 1
ATOM 644 N N . CYS A 1 87 ? 6.622 3.186 -5.118 1.00 87.25 87 CYS A N 1
ATOM 645 C CA . CYS A 1 87 ? 7.172 4.514 -5.409 1.00 87.25 87 CYS A CA 1
ATOM 646 C C . CYS A 1 87 ? 7.455 4.777 -6.896 1.00 87.25 87 CYS A C 1
ATOM 648 O O . CYS A 1 87 ? 7.765 5.909 -7.258 1.00 87.25 87 CYS A O 1
ATOM 650 N N . GLY A 1 88 ? 7.358 3.762 -7.758 1.00 83.69 88 GLY A N 1
ATOM 651 C CA . GLY A 1 88 ? 7.663 3.890 -9.184 1.00 83.69 88 GLY A CA 1
ATOM 652 C C . GLY A 1 88 ? 9.103 4.352 -9.402 1.00 83.69 88 GLY A C 1
ATOM 653 O O . GLY A 1 88 ? 10.020 3.848 -8.755 1.00 83.69 88 GLY A O 1
ATOM 654 N N . ALA A 1 89 ? 9.290 5.343 -10.274 1.00 80.19 89 ALA A N 1
ATOM 655 C CA . ALA A 1 89 ? 10.594 5.956 -10.532 1.00 80.19 89 ALA A CA 1
ATOM 656 C C . ALA A 1 89 ? 11.031 6.986 -9.463 1.00 80.19 89 ALA A C 1
ATOM 658 O O . ALA A 1 89 ? 12.109 7.576 -9.572 1.00 80.19 89 ALA A O 1
ATOM 659 N N . LEU A 1 90 ? 10.211 7.248 -8.435 1.00 82.75 90 LEU A N 1
ATOM 660 C CA . LEU A 1 90 ? 10.532 8.233 -7.403 1.00 82.75 90 LEU A CA 1
ATOM 661 C C . LEU A 1 90 ? 11.604 7.713 -6.439 1.00 82.75 90 LEU A C 1
ATOM 663 O O . LEU A 1 90 ? 11.610 6.553 -6.032 1.00 82.75 90 LEU A O 1
ATOM 667 N N . THR A 1 91 ? 12.462 8.623 -5.973 1.00 85.00 91 THR A N 1
ATOM 668 C CA . THR A 1 91 ? 13.341 8.350 -4.829 1.00 85.00 91 THR A CA 1
ATOM 669 C C . THR A 1 91 ? 12.523 8.187 -3.547 1.00 85.00 91 THR A C 1
ATOM 671 O O . THR A 1 91 ? 11.429 8.741 -3.423 1.00 85.00 91 THR A O 1
ATOM 674 N N . GLU A 1 92 ? 13.071 7.486 -2.549 1.00 86.00 92 GLU A N 1
ATOM 675 C CA . GLU A 1 92 ? 12.368 7.224 -1.285 1.00 86.00 92 GLU A CA 1
ATOM 676 C C . GLU A 1 92 ? 11.931 8.526 -0.607 1.00 86.00 92 GLU A C 1
ATOM 678 O O . GLU A 1 92 ? 10.784 8.667 -0.183 1.00 86.00 92 GLU A O 1
ATOM 683 N N . ALA A 1 93 ? 12.836 9.508 -0.563 1.00 83.94 93 ALA A N 1
ATOM 684 C CA . ALA A 1 93 ? 12.572 10.817 0.018 1.00 83.94 93 ALA A CA 1
ATOM 685 C C . ALA A 1 93 ? 11.414 11.534 -0.694 1.00 83.94 93 ALA A C 1
ATOM 687 O O . ALA A 1 93 ? 10.520 12.059 -0.029 1.00 83.94 93 ALA A O 1
ATOM 688 N N . LYS A 1 94 ? 11.390 11.512 -2.035 1.00 84.31 94 LYS A N 1
ATOM 689 C CA . LYS A 1 94 ? 10.326 12.150 -2.820 1.00 84.31 94 LYS A CA 1
ATOM 690 C C . LYS A 1 94 ? 8.994 11.415 -2.666 1.00 84.31 94 LYS A C 1
ATOM 692 O O . LYS A 1 94 ? 7.963 12.054 -2.481 1.00 84.31 94 LYS A O 1
ATOM 697 N N . CYS A 1 95 ? 9.020 10.087 -2.660 1.00 84.94 95 CYS A N 1
ATOM 698 C CA . CYS A 1 95 ? 7.844 9.252 -2.442 1.00 84.94 95 CYS A CA 1
ATOM 699 C C . CYS A 1 95 ? 7.216 9.504 -1.057 1.00 84.94 95 CYS A C 1
ATOM 701 O O . CYS A 1 95 ? 6.024 9.798 -0.958 1.00 84.94 95 CYS A O 1
ATOM 703 N N . LYS A 1 96 ? 8.028 9.512 0.013 1.00 84.38 96 LYS A N 1
ATOM 704 C CA . LYS A 1 96 ? 7.582 9.851 1.378 1.00 84.38 96 LYS A CA 1
ATOM 705 C C . LYS A 1 96 ? 6.987 11.257 1.462 1.00 84.38 96 LYS A C 1
ATOM 707 O O . LYS A 1 96 ? 5.927 11.430 2.062 1.00 84.38 96 LYS A O 1
ATOM 712 N N . ALA A 1 97 ? 7.639 12.242 0.842 1.00 80.31 97 ALA A N 1
ATOM 713 C CA . ALA A 1 97 ? 7.156 13.620 0.821 1.00 80.31 97 ALA A CA 1
ATOM 714 C C . ALA A 1 97 ? 5.779 13.737 0.141 1.00 80.31 97 ALA A C 1
ATOM 716 O O . ALA A 1 97 ? 4.876 14.365 0.693 1.00 80.31 97 ALA A O 1
ATOM 717 N N . ARG A 1 98 ? 5.581 13.075 -1.009 1.00 81.81 98 ARG A N 1
ATOM 718 C CA . ARG A 1 98 ? 4.303 13.102 -1.740 1.00 81.81 98 ARG A CA 1
ATOM 719 C C . ARG A 1 98 ? 3.160 12.418 -0.982 1.00 81.81 98 ARG A C 1
ATOM 721 O O . ARG A 1 98 ? 2.049 12.935 -0.990 1.00 81.81 98 ARG A O 1
ATOM 728 N N . ILE A 1 99 ? 3.414 11.315 -0.273 1.00 80.62 99 ILE A N 1
ATOM 729 C CA . ILE A 1 99 ? 2.386 10.629 0.542 1.00 80.62 99 ILE A CA 1
ATOM 730 C C . ILE A 1 99 ? 1.938 11.480 1.731 1.00 80.62 99 ILE A C 1
ATOM 732 O O . ILE A 1 99 ? 0.754 11.515 2.059 1.00 80.62 99 ILE A O 1
ATOM 736 N N . ALA A 1 100 ? 2.876 12.163 2.388 1.00 76.75 100 ALA A N 1
ATOM 737 C CA . ALA A 1 100 ? 2.570 13.046 3.511 1.00 76.75 100 ALA A CA 1
ATOM 738 C C . ALA A 1 100 ? 1.966 14.391 3.062 1.00 76.75 100 ALA A C 1
ATOM 740 O O . ALA A 1 100 ? 1.508 15.177 3.895 1.00 76.75 100 ALA A O 1
ATOM 741 N N . CYS A 1 101 ? 1.952 14.666 1.755 1.00 75.31 101 CYS A N 1
ATOM 742 C CA . CYS A 1 101 ? 1.507 15.935 1.216 1.00 75.31 101 CYS A CA 1
ATOM 743 C C . CYS A 1 101 ? -0.010 16.116 1.347 1.00 75.31 101 CYS A C 1
ATOM 745 O O . CYS A 1 101 ? -0.819 15.592 0.577 1.00 75.31 101 CYS A O 1
ATOM 747 N N . ALA A 1 102 ? -0.400 16.943 2.311 1.00 64.62 102 ALA A N 1
ATOM 748 C CA . ALA A 1 102 ? -1.791 17.108 2.694 1.00 64.62 102 ALA A CA 1
ATOM 749 C C . ALA A 1 102 ? -2.377 18.490 2.313 1.00 64.62 102 ALA A C 1
ATOM 751 O O . ALA A 1 102 ? -3.588 18.688 2.418 1.00 64.62 102 ALA A O 1
ATOM 752 N N . ASN A 1 103 ? -1.578 19.428 1.776 1.00 67.19 103 ASN A N 1
ATOM 753 C CA . ASN A 1 103 ? -2.044 20.725 1.257 1.00 67.19 103 ASN A CA 1
ATOM 754 C C . ASN A 1 103 ? -1.308 21.130 -0.039 1.00 67.19 103 ASN A C 1
ATOM 756 O O . ASN A 1 103 ? -0.097 21.286 -0.027 1.00 67.19 103 ASN A O 1
ATOM 760 N N . TYR A 1 104 ? -2.038 21.342 -1.142 1.00 62.19 104 TYR A N 1
ATOM 761 C CA . TYR A 1 104 ? -1.457 21.733 -2.440 1.00 62.19 104 TYR A CA 1
ATOM 762 C C . TYR A 1 104 ? -0.786 23.110 -2.427 1.00 62.19 104 TYR A C 1
ATOM 764 O O . TYR A 1 104 ? 0.026 23.398 -3.297 1.00 62.19 104 TYR A O 1
ATOM 772 N N . THR A 1 105 ? -1.138 23.969 -1.466 1.00 64.81 105 THR A N 1
ATOM 773 C CA . THR A 1 105 ? -0.533 25.300 -1.344 1.00 64.81 105 THR A CA 1
ATOM 774 C C . THR A 1 105 ? 0.760 25.290 -0.533 1.00 64.81 105 THR A C 1
ATOM 776 O O . THR A 1 105 ? 1.377 26.340 -0.389 1.00 64.81 105 THR A O 1
ATOM 779 N N . ASP A 1 106 ? 1.138 24.154 0.059 1.00 69.25 106 ASP A N 1
ATOM 780 C CA . ASP A 1 106 ? 2.416 24.025 0.751 1.00 69.25 106 ASP A CA 1
ATOM 781 C C . ASP A 1 106 ? 3.542 23.964 -0.299 1.00 69.25 106 ASP A C 1
ATOM 783 O O . ASP A 1 106 ? 3.494 23.107 -1.183 1.00 69.25 106 ASP A O 1
ATOM 787 N N . PRO A 1 107 ? 4.563 24.835 -0.246 1.00 65.75 107 PRO A N 1
ATOM 788 C CA . PRO A 1 107 ? 5.708 24.750 -1.150 1.00 65.75 107 PRO A CA 1
ATOM 789 C C . PRO A 1 107 ? 6.404 23.381 -1.122 1.00 65.75 107 PRO A C 1
ATOM 791 O O . PRO A 1 107 ? 6.904 22.935 -2.152 1.00 65.75 107 PRO A O 1
ATOM 794 N N . ALA A 1 108 ? 6.380 22.673 0.016 1.00 62.22 108 ALA A N 1
ATOM 795 C CA . ALA A 1 108 ? 6.911 21.310 0.134 1.00 62.22 108 ALA A CA 1
ATOM 796 C C . ALA A 1 108 ? 6.104 20.269 -0.673 1.00 62.22 108 ALA A C 1
ATOM 798 O O . ALA A 1 108 ? 6.582 19.167 -0.932 1.00 62.22 108 ALA A O 1
ATOM 799 N N . CYS A 1 109 ? 4.893 20.636 -1.092 1.00 67.81 109 CYS A N 1
ATOM 800 C CA . CYS A 1 109 ? 3.976 19.870 -1.928 1.00 67.81 109 CYS A CA 1
ATOM 801 C C . CYS A 1 109 ? 3.965 20.313 -3.402 1.00 67.81 109 CYS A C 1
ATOM 803 O O . CYS A 1 109 ? 3.165 19.792 -4.184 1.00 67.81 109 CYS A O 1
ATOM 805 N N . GLY A 1 110 ? 4.808 21.280 -3.788 1.00 62.31 110 GLY A N 1
ATOM 806 C CA . GLY A 1 110 ? 4.779 21.921 -5.110 1.00 62.31 110 GLY A CA 1
ATOM 807 C C . GLY A 1 110 ? 4.994 20.967 -6.291 1.00 62.31 110 GLY A C 1
ATOM 808 O O . GLY A 1 110 ? 4.481 21.214 -7.377 1.00 62.31 110 GLY A O 1
ATOM 809 N N . ASP A 1 111 ? 5.657 19.834 -6.053 1.00 66.00 111 ASP A N 1
ATOM 810 C CA . ASP A 1 111 ? 5.890 18.764 -7.034 1.00 66.00 111 ASP A CA 1
ATOM 811 C C . ASP A 1 111 ? 4.669 17.841 -7.252 1.00 66.00 111 ASP A C 1
ATOM 813 O O . ASP A 1 111 ? 4.777 16.839 -7.965 1.00 66.00 111 ASP A O 1
ATOM 817 N N . GLY A 1 112 ? 3.528 18.140 -6.621 1.00 66.88 112 GLY A N 1
ATOM 818 C CA . GLY A 1 112 ? 2.273 17.400 -6.748 1.00 66.88 112 GLY A CA 1
ATOM 819 C C . GLY A 1 112 ? 2.075 16.290 -5.708 1.00 66.88 112 GLY A C 1
ATOM 820 O O . GLY A 1 112 ? 2.974 15.933 -4.950 1.00 66.88 112 GLY A O 1
ATOM 821 N N . ARG A 1 113 ? 0.853 15.735 -5.671 1.00 69.25 113 ARG A N 1
ATOM 822 C CA . ARG A 1 113 ? 0.473 14.616 -4.781 1.00 69.25 113 ARG A CA 1
ATOM 823 C C . ARG A 1 113 ? 0.508 13.249 -5.444 1.00 69.25 113 ARG A C 1
ATOM 825 O O . ARG A 1 113 ? 0.440 12.244 -4.742 1.00 69.25 113 ARG A O 1
ATOM 832 N N . SER A 1 114 ? 0.524 13.204 -6.775 1.00 75.94 114 SER A N 1
ATOM 833 C CA . SER A 1 114 ? 0.438 11.924 -7.462 1.00 75.94 114 SER A CA 1
ATOM 834 C C . SER A 1 114 ? 1.705 11.122 -7.203 1.00 75.94 114 SER A C 1
ATOM 836 O O . SER A 1 114 ? 2.814 11.631 -7.349 1.00 75.94 114 SER A O 1
ATOM 838 N N . LEU A 1 115 ? 1.548 9.863 -6.807 1.00 77.06 115 LEU A N 1
ATOM 839 C CA . LEU A 1 115 ? 2.669 8.921 -6.789 1.00 77.06 115 LEU A CA 1
ATOM 840 C C . LEU A 1 115 ? 3.004 8.427 -8.200 1.00 77.06 115 LEU A C 1
ATOM 842 O O . LEU A 1 115 ? 4.074 7.866 -8.397 1.00 77.06 115 LEU A O 1
ATOM 846 N N . TYR A 1 116 ? 2.099 8.665 -9.154 1.00 81.56 116 TYR A N 1
ATOM 847 C CA . TYR A 1 116 ? 2.151 8.167 -10.522 1.00 81.56 116 TYR A CA 1
ATOM 848 C C . TYR A 1 116 ? 1.809 9.329 -11.465 1.00 81.56 116 TYR A C 1
ATOM 850 O O . TYR A 1 116 ? 0.654 9.762 -11.525 1.00 81.56 116 TYR A O 1
ATOM 858 N N . ASP A 1 117 ? 2.809 9.898 -12.127 1.00 79.44 117 ASP A N 1
ATOM 859 C CA . ASP A 1 117 ? 2.642 11.063 -13.004 1.00 79.44 117 ASP A CA 1
ATOM 860 C C . ASP A 1 117 ? 2.337 10.629 -14.450 1.00 79.44 117 ASP A C 1
ATOM 862 O O . ASP A 1 117 ? 1.659 11.347 -15.186 1.00 79.44 117 ASP A O 1
ATOM 866 N N . GLU A 1 118 ? 2.758 9.423 -14.839 1.00 82.94 118 GLU A N 1
ATOM 867 C CA . GLU A 1 118 ? 2.500 8.842 -16.156 1.00 82.94 118 GLU A CA 1
ATOM 868 C C . GLU A 1 118 ? 1.977 7.400 -16.087 1.00 82.94 118 GLU A C 1
ATOM 870 O O . GLU A 1 118 ? 2.097 6.705 -15.082 1.00 82.94 118 GLU A O 1
ATOM 875 N N . ALA A 1 119 ? 1.386 6.912 -17.182 1.00 82.50 119 ALA A N 1
ATOM 876 C CA . ALA A 1 119 ? 0.829 5.556 -17.229 1.00 82.50 119 ALA A CA 1
ATOM 877 C C . ALA A 1 119 ? 1.890 4.465 -16.978 1.00 82.50 119 ALA A C 1
ATOM 879 O O . ALA A 1 119 ? 1.570 3.419 -16.413 1.00 82.50 119 ALA A O 1
ATOM 880 N N . GLY A 1 120 ? 3.146 4.723 -17.364 1.00 81.56 120 GLY A N 1
ATOM 881 C CA . GLY A 1 120 ? 4.280 3.834 -17.102 1.00 81.56 120 GLY A CA 1
ATOM 882 C C . GLY A 1 120 ? 4.547 3.617 -15.610 1.00 81.56 120 GLY A C 1
ATOM 883 O O . GLY A 1 120 ? 4.966 2.531 -15.217 1.00 81.56 120 GLY A O 1
ATOM 884 N N . ASP A 1 121 ? 4.196 4.577 -14.751 1.00 81.81 121 ASP A N 1
ATOM 885 C CA . ASP A 1 121 ? 4.360 4.450 -13.300 1.00 81.81 121 ASP A CA 1
ATOM 886 C C . ASP 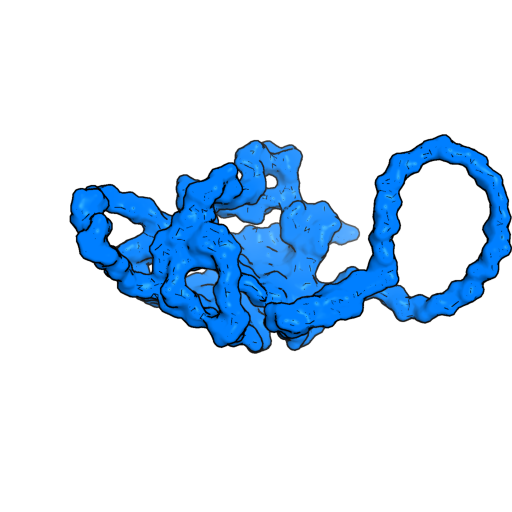A 1 121 ? 3.424 3.400 -12.675 1.00 81.81 121 ASP A C 1
ATOM 888 O O . ASP A 1 121 ? 3.638 2.956 -11.545 1.00 81.81 121 ASP A O 1
ATOM 892 N N . LEU A 1 122 ? 2.399 2.951 -13.405 1.00 86.06 122 LEU A N 1
ATOM 893 C CA . LEU A 1 122 ? 1.517 1.864 -12.976 1.00 86.06 122 LEU A CA 1
ATOM 894 C C . LEU A 1 122 ? 2.094 0.478 -13.304 1.00 86.06 122 LEU A C 1
ATOM 896 O O . LEU A 1 122 ? 1.574 -0.537 -12.826 1.00 86.06 122 LEU A O 1
ATOM 900 N N . ALA A 1 123 ? 3.161 0.411 -14.105 1.00 87.38 123 ALA A N 1
ATOM 901 C CA . ALA A 1 123 ? 3.804 -0.833 -14.497 1.00 87.38 123 ALA A CA 1
ATOM 902 C C . ALA A 1 123 ? 4.673 -1.382 -13.353 1.00 87.38 123 ALA A C 1
ATOM 904 O O . ALA A 1 123 ? 5.887 -1.198 -13.321 1.00 87.38 123 ALA A O 1
ATOM 905 N N . ALA A 1 124 ? 4.033 -2.049 -12.392 1.00 87.56 124 ALA A N 1
ATOM 906 C CA . ALA A 1 124 ? 4.719 -2.779 -11.329 1.00 87.56 124 ALA A CA 1
ATOM 907 C C . ALA A 1 124 ? 5.429 -4.027 -11.874 1.00 87.56 124 ALA A C 1
ATOM 909 O O . ALA A 1 124 ? 4.892 -4.706 -12.755 1.00 87.56 124 ALA A O 1
ATOM 910 N N . GLU A 1 125 ? 6.592 -4.357 -11.317 1.00 86.50 125 GLU A N 1
ATOM 911 C CA . GLU A 1 125 ? 7.418 -5.491 -11.746 1.00 86.50 125 GLU A CA 1
ATOM 912 C C . GLU A 1 125 ? 7.647 -6.514 -10.628 1.00 86.50 125 GLU A C 1
ATOM 914 O O . GLU A 1 125 ? 7.736 -7.717 -10.892 1.00 86.50 125 GLU A O 1
ATOM 919 N N . ALA A 1 126 ? 7.710 -6.068 -9.371 1.00 87.75 126 ALA A N 1
ATOM 920 C CA . ALA A 1 126 ? 7.965 -6.948 -8.241 1.00 87.75 126 ALA A CA 1
ATOM 921 C C . ALA A 1 126 ? 6.777 -7.874 -7.960 1.00 87.75 126 ALA A C 1
ATOM 923 O O . ALA A 1 126 ? 5.695 -7.442 -7.563 1.00 87.75 126 ALA A O 1
ATOM 924 N N . MET A 1 127 ? 7.010 -9.175 -8.134 1.00 89.50 127 MET A N 1
ATOM 925 C CA . MET A 1 127 ? 6.030 -10.233 -7.909 1.00 89.50 127 MET A CA 1
ATOM 926 C C . MET A 1 127 ? 5.906 -10.573 -6.421 1.00 89.50 127 MET A C 1
ATOM 928 O O . MET A 1 127 ? 6.898 -10.900 -5.765 1.00 89.50 127 MET A O 1
ATOM 932 N N . PHE A 1 128 ? 4.677 -10.606 -5.909 1.00 92.44 128 PHE A N 1
ATOM 933 C CA . PHE A 1 128 ? 4.385 -11.030 -4.538 1.00 92.44 128 PHE A CA 1
ATOM 934 C C . PHE A 1 128 ? 3.667 -12.382 -4.547 1.00 92.44 128 PHE A C 1
ATOM 936 O O . PHE A 1 128 ? 2.740 -12.599 -5.322 1.00 92.44 128 PHE A O 1
ATOM 943 N N . GLU A 1 129 ? 4.075 -13.305 -3.676 1.00 94.31 129 GLU A N 1
ATOM 944 C CA . GLU A 1 129 ? 3.321 -14.539 -3.414 1.00 94.31 129 GLU A CA 1
ATOM 945 C C . GLU A 1 129 ? 2.131 -14.218 -2.512 1.00 94.31 129 GLU A C 1
ATOM 947 O O . GLU A 1 129 ? 0.983 -14.511 -2.845 1.00 94.31 129 GLU A O 1
ATOM 952 N N . THR A 1 130 ? 2.405 -13.564 -1.383 1.00 96.25 130 THR A N 1
ATOM 953 C CA . THR A 1 130 ? 1.396 -13.224 -0.380 1.00 96.25 130 THR A CA 1
ATOM 954 C C . THR A 1 130 ? 1.700 -11.896 0.287 1.00 96.25 130 THR A C 1
ATOM 956 O O . THR A 1 130 ? 2.867 -11.566 0.517 1.00 96.25 130 THR A O 1
ATOM 959 N N . ILE A 1 131 ? 0.648 -11.201 0.707 1.00 96.81 131 ILE A N 1
ATOM 960 C CA . ILE A 1 131 ? 0.741 -10.077 1.639 1.00 96.81 131 ILE A CA 1
ATOM 961 C C . ILE A 1 131 ? -0.184 -10.301 2.832 1.00 96.81 131 ILE A C 1
ATOM 963 O O . ILE A 1 131 ? -1.247 -10.912 2.718 1.00 96.81 131 ILE A O 1
ATOM 967 N N . ASP A 1 132 ? 0.240 -9.799 3.981 1.00 97.56 132 ASP A N 1
ATOM 968 C CA . ASP A 1 132 ? -0.496 -9.820 5.234 1.00 97.56 132 ASP A CA 1
ATOM 969 C C . ASP A 1 132 ? -0.400 -8.424 5.851 1.00 97.56 132 ASP A C 1
ATOM 971 O O . ASP A 1 132 ? 0.614 -8.064 6.449 1.00 97.56 132 ASP A O 1
ATOM 975 N N . LEU A 1 133 ? -1.418 -7.606 5.597 1.00 97.75 133 LEU A N 1
ATOM 976 C CA . LEU A 1 133 ? -1.516 -6.223 6.043 1.00 97.75 133 LEU A CA 1
ATOM 977 C C . LEU A 1 133 ? -2.463 -6.155 7.238 1.00 97.75 133 LEU A C 1
ATOM 979 O O . LEU A 1 133 ? -3.574 -6.679 7.188 1.00 97.75 133 LEU A O 1
ATOM 983 N N . ARG A 1 134 ? -2.052 -5.488 8.310 1.00 97.31 134 ARG A N 1
ATOM 984 C CA . ARG A 1 134 ? -2.844 -5.347 9.534 1.00 97.31 134 ARG A CA 1
ATOM 985 C C . ARG A 1 134 ? -2.835 -3.905 10.011 1.00 97.31 134 ARG A C 1
ATOM 987 O O . ARG A 1 134 ? -1.787 -3.268 9.996 1.00 97.31 134 ARG A O 1
ATOM 994 N N . GLY A 1 135 ? -3.983 -3.440 10.499 1.00 96.06 135 GLY A N 1
ATOM 995 C CA . GLY A 1 135 ? -4.123 -2.182 11.231 1.00 96.06 135 GLY A CA 1
ATOM 996 C C . GLY A 1 135 ? -4.761 -2.377 12.607 1.00 96.06 135 GLY A C 1
ATOM 997 O O . GLY A 1 135 ? -5.563 -3.290 12.807 1.00 96.06 135 GLY A O 1
ATOM 998 N N . THR A 1 136 ? -4.421 -1.519 13.571 1.00 94.31 136 THR A N 1
ATOM 999 C CA . THR A 1 136 ? -5.087 -1.456 14.889 1.00 94.31 136 THR A CA 1
ATOM 1000 C C . THR A 1 136 ? -6.313 -0.541 14.838 1.00 94.31 136 THR A C 1
ATOM 1002 O O . THR A 1 136 ? -6.341 0.532 15.445 1.00 94.31 136 THR A O 1
ATOM 1005 N N . PHE A 1 137 ? -7.302 -0.944 14.046 1.00 92.25 137 PHE A N 1
ATOM 1006 C CA . PHE A 1 137 ? -8.595 -0.265 13.937 1.00 92.25 137 PHE A CA 1
ATOM 1007 C C . PHE A 1 137 ? -9.397 -0.391 15.242 1.00 92.25 137 PHE A C 1
ATOM 1009 O O . PHE A 1 137 ? -9.095 -1.247 16.076 1.00 92.25 137 PHE A O 1
ATOM 1016 N N . GLN A 1 138 ? -10.375 0.490 15.447 1.00 89.00 138 GLN A N 1
ATOM 1017 C CA . GLN A 1 138 ? -11.254 0.437 16.623 1.00 89.00 138 GLN A CA 1
ATOM 1018 C C . GLN A 1 138 ? -12.585 -0.230 16.279 1.00 89.00 138 GLN A C 1
ATOM 1020 O O . GLN A 1 138 ? -12.969 -0.317 15.115 1.00 89.00 138 GLN A O 1
ATOM 1025 N N . GLU A 1 139 ? -13.288 -0.659 17.321 1.00 86.19 139 GLU A N 1
ATOM 1026 C CA . GLU A 1 139 ? -14.670 -1.121 17.225 1.00 86.19 139 GLU A CA 1
ATOM 1027 C C . GLU A 1 139 ? -15.565 -0.039 16.591 1.00 86.19 139 GLU A C 1
ATOM 1029 O O . GLU A 1 139 ? -15.436 1.155 16.878 1.00 86.19 139 GLU A O 1
ATOM 1034 N N . GLY A 1 140 ? -16.447 -0.467 15.693 1.00 84.31 140 GLY A N 1
ATOM 1035 C CA . GLY A 1 140 ? -17.318 0.351 14.859 1.00 84.31 140 GLY A CA 1
ATOM 1036 C C . GLY A 1 140 ? -16.686 0.840 13.551 1.00 84.31 140 GLY A C 1
ATOM 1037 O O . GLY A 1 140 ? -17.405 1.381 12.707 1.00 84.31 140 GLY A O 1
ATOM 1038 N N . ASP A 1 141 ? -15.376 0.664 13.345 1.00 86.56 141 ASP A N 1
ATOM 1039 C CA . ASP A 1 141 ? -14.739 1.030 12.080 1.00 86.56 141 ASP A CA 1
ATOM 1040 C C . ASP A 1 141 ? -15.262 0.159 10.932 1.00 86.56 141 ASP A C 1
ATOM 1042 O O . ASP A 1 141 ? -15.292 -1.071 11.019 1.00 86.56 141 ASP A O 1
ATOM 1046 N N . ILE A 1 142 ? -15.601 0.797 9.810 1.00 86.12 142 ILE A N 1
ATOM 1047 C CA . ILE A 1 142 ? -15.876 0.091 8.553 1.00 86.12 142 ILE A CA 1
ATOM 1048 C C . ILE A 1 142 ? -14.574 0.021 7.768 1.00 86.12 142 ILE A C 1
ATOM 1050 O O . ILE A 1 142 ? -14.101 1.054 7.291 1.00 86.12 142 ILE A O 1
ATOM 1054 N N . VAL A 1 143 ? -14.016 -1.180 7.612 1.00 89.56 143 VAL A N 1
ATOM 1055 C CA . VAL A 1 143 ? -12.727 -1.394 6.947 1.00 89.56 143 VAL A CA 1
ATOM 1056 C C . VAL A 1 143 ? -12.917 -1.955 5.541 1.00 89.56 143 VAL A C 1
ATOM 1058 O O . VAL A 1 143 ? -13.507 -3.020 5.352 1.00 89.56 143 VAL A O 1
ATOM 1061 N N . LEU A 1 144 ? -12.375 -1.237 4.558 1.00 89.81 144 LEU A N 1
ATOM 1062 C CA . LEU A 1 144 ? -12.394 -1.550 3.134 1.00 89.81 144 LEU A CA 1
ATOM 1063 C C . LEU A 1 144 ? -11.012 -2.057 2.685 1.00 89.81 144 LEU A C 1
ATOM 1065 O O . LEU A 1 144 ? -10.048 -1.283 2.673 1.00 89.81 144 LEU A O 1
ATOM 1069 N N . PRO A 1 145 ? -10.891 -3.338 2.315 1.00 92.31 145 PRO A N 1
ATOM 1070 C CA . PRO A 1 145 ? -9.669 -3.900 1.762 1.00 92.31 145 PRO A CA 1
ATOM 1071 C C . PRO A 1 145 ? -9.584 -3.652 0.252 1.00 92.31 145 PRO A C 1
ATOM 1073 O O . PRO A 1 145 ? -10.552 -3.849 -0.477 1.00 92.31 145 PRO A O 1
ATOM 1076 N N . MET A 1 146 ? -8.407 -3.271 -0.241 1.00 92.88 146 MET A N 1
ATOM 1077 C CA . MET A 1 146 ? -8.129 -3.180 -1.677 1.00 92.88 146 MET A CA 1
ATOM 1078 C C . MET A 1 146 ? -6.705 -3.636 -1.977 1.00 92.88 146 MET A C 1
ATOM 1080 O O . MET A 1 146 ? -5.775 -3.299 -1.248 1.00 92.88 146 MET A O 1
ATOM 1084 N N . VAL A 1 147 ? -6.524 -4.369 -3.074 1.00 95.31 147 VAL A N 1
ATOM 1085 C CA . VAL A 1 147 ? -5.206 -4.741 -3.604 1.00 95.31 147 VAL A CA 1
ATOM 1086 C C . VAL A 1 147 ? -5.199 -4.432 -5.093 1.00 95.31 147 VAL A C 1
ATOM 1088 O O . VAL A 1 147 ? -5.958 -5.031 -5.855 1.00 95.31 147 VAL A O 1
ATOM 1091 N N . GLY A 1 148 ? -4.370 -3.471 -5.487 1.00 94.19 148 GLY A N 1
ATOM 1092 C CA . GLY A 1 148 ? -4.108 -3.121 -6.873 1.00 94.19 148 GLY A CA 1
ATOM 1093 C C . GLY A 1 148 ? -2.823 -3.779 -7.361 1.00 94.19 148 GLY A C 1
ATOM 1094 O O . GLY A 1 148 ? -1.809 -3.836 -6.664 1.00 94.19 148 GLY A O 1
ATOM 1095 N N . LEU A 1 149 ? -2.879 -4.289 -8.578 1.00 93.38 149 LEU A N 1
ATOM 1096 C CA . LEU A 1 149 ? -1.810 -4.969 -9.285 1.00 93.38 149 LEU A CA 1
ATOM 1097 C C . LEU A 1 149 ? -1.265 -4.062 -10.392 1.00 93.38 149 LEU A C 1
ATOM 1099 O O . LEU A 1 149 ? -1.702 -2.921 -10.571 1.00 93.38 149 LEU A O 1
ATOM 1103 N N . HIS A 1 150 ? -0.320 -4.602 -11.155 1.00 90.69 150 HIS A N 1
ATOM 1104 C CA . HIS A 1 150 ? 0.178 -4.031 -12.401 1.00 90.69 150 HIS A CA 1
ATOM 1105 C C . HIS A 1 150 ? -0.924 -3.333 -13.227 1.00 90.69 150 HIS A C 1
ATOM 1107 O O . HIS A 1 150 ? -1.998 -3.888 -13.468 1.00 90.69 150 HIS A O 1
ATOM 1113 N N . MET A 1 151 ? -0.650 -2.101 -13.661 1.00 90.06 151 MET A N 1
ATOM 1114 C CA . MET A 1 151 ? -1.549 -1.260 -14.465 1.00 90.06 151 MET A CA 1
ATOM 1115 C C . MET A 1 151 ? -2.897 -0.926 -13.805 1.00 90.06 151 MET A C 1
ATOM 1117 O O . MET A 1 151 ? -3.849 -0.560 -14.490 1.00 90.06 151 MET A O 1
ATOM 1121 N N . GLY A 1 152 ? -2.993 -1.026 -12.475 1.00 85.12 152 GLY A N 1
ATOM 1122 C CA . GLY A 1 152 ? -4.195 -0.663 -11.719 1.00 85.12 152 GLY A CA 1
ATOM 1123 C C . GLY A 1 152 ? -5.296 -1.726 -11.732 1.00 85.12 152 GLY A C 1
ATOM 1124 O O . GLY A 1 152 ? -6.423 -1.448 -11.324 1.00 85.12 152 GLY A O 1
ATOM 1125 N N . GLN A 1 153 ? -4.991 -2.943 -12.187 1.00 91.19 153 GLN A N 1
ATOM 1126 C CA . GLN A 1 153 ? -5.912 -4.075 -12.096 1.00 91.19 153 GLN A CA 1
ATOM 1127 C C . GLN A 1 153 ? -6.210 -4.392 -10.626 1.00 91.19 153 GLN A C 1
ATOM 1129 O O . GLN A 1 153 ? -5.314 -4.338 -9.793 1.00 91.19 153 GLN A O 1
ATOM 1134 N N . LEU A 1 154 ? -7.448 -4.741 -10.285 1.00 91.25 154 LEU A N 1
ATOM 1135 C CA . LEU A 1 154 ? -7.785 -5.153 -8.920 1.00 91.25 154 LEU A CA 1
ATOM 1136 C C . LEU A 1 154 ? -7.601 -6.660 -8.760 1.00 91.25 154 LEU A C 1
ATOM 1138 O O . LEU A 1 154 ? -7.995 -7.432 -9.637 1.00 91.25 154 LEU A O 1
ATOM 1142 N N . LEU A 1 155 ? -7.037 -7.079 -7.627 1.00 91.81 155 LEU A N 1
ATOM 1143 C CA . LEU A 1 155 ? -7.006 -8.489 -7.258 1.00 91.81 155 LEU A CA 1
ATOM 1144 C C . LEU A 1 155 ? -8.439 -8.994 -7.036 1.00 91.81 155 LEU A C 1
ATOM 1146 O O . LEU A 1 155 ? -9.273 -8.296 -6.455 1.00 91.81 155 LEU A O 1
ATOM 1150 N N . ALA A 1 156 ? -8.713 -10.211 -7.500 1.00 87.69 156 ALA A N 1
ATOM 1151 C CA . ALA A 1 156 ? -10.019 -10.841 -7.361 1.00 87.69 156 ALA A CA 1
ATOM 1152 C C . ALA A 1 156 ? -10.387 -11.034 -5.878 1.00 87.69 156 ALA A C 1
ATOM 1154 O O . ALA A 1 156 ? -9.525 -11.355 -5.054 1.00 87.69 156 ALA A O 1
ATOM 1155 N N . ALA A 1 157 ? -11.661 -10.834 -5.533 1.00 85.75 157 ALA A N 1
ATOM 1156 C CA . ALA A 1 157 ? -12.120 -10.823 -4.144 1.00 85.75 157 ALA A CA 1
ATOM 1157 C C . ALA A 1 157 ? -11.897 -12.169 -3.437 1.00 85.75 157 ALA A C 1
ATOM 1159 O O . ALA A 1 157 ? -11.638 -12.206 -2.240 1.00 85.75 157 ALA A O 1
ATOM 1160 N N . GLU A 1 158 ? -11.924 -13.272 -4.183 1.00 88.50 158 GLU A N 1
ATOM 1161 C CA . GLU A 1 158 ? -11.725 -14.632 -3.678 1.00 88.50 158 GLU A CA 1
ATOM 1162 C C . GLU A 1 158 ? -10.294 -14.863 -3.176 1.00 88.50 158 GLU A C 1
ATOM 1164 O O . GLU A 1 158 ? -10.057 -15.741 -2.348 1.00 88.50 158 GLU A O 1
ATOM 1169 N N . ALA A 1 159 ? -9.336 -14.070 -3.665 1.00 89.25 159 ALA A N 1
ATOM 1170 C CA . ALA A 1 159 ? -7.948 -14.102 -3.222 1.00 89.25 159 ALA A CA 1
ATOM 1171 C C . ALA A 1 159 ? -7.690 -13.212 -1.992 1.00 89.25 159 ALA A C 1
ATOM 1173 O O . ALA A 1 159 ? -6.563 -13.194 -1.486 1.00 89.25 159 ALA A O 1
ATOM 1174 N N . LEU A 1 160 ? -8.708 -12.481 -1.515 1.00 91.12 160 LEU A N 1
ATOM 1175 C CA . LEU A 1 160 ? -8.662 -11.616 -0.339 1.00 91.12 160 LE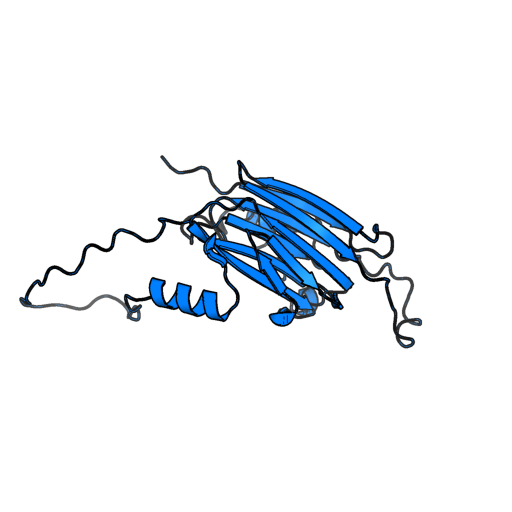U A CA 1
ATOM 1176 C C . LEU A 1 160 ? -9.351 -12.305 0.847 1.00 91.12 160 LEU A C 1
ATOM 1178 O O . LEU A 1 160 ? -10.523 -12.665 0.799 1.00 91.12 160 LEU A O 1
ATOM 1182 N N . HIS A 1 161 ? -8.638 -12.428 1.960 1.00 92.00 161 HIS A N 1
ATOM 1183 C CA . HIS A 1 161 ? -9.180 -12.898 3.230 1.00 92.00 161 HIS A CA 1
ATOM 1184 C C . HIS A 1 161 ? -9.091 -11.779 4.257 1.00 92.00 161 HIS A C 1
ATOM 1186 O O . HIS A 1 161 ? -7.996 -11.356 4.636 1.00 92.00 161 HIS A O 1
ATOM 1192 N N . VAL A 1 162 ? -10.247 -11.289 4.697 1.00 87.88 162 VAL A N 1
ATOM 1193 C CA . VAL A 1 162 ? -10.342 -10.087 5.527 1.00 87.88 162 VAL A CA 1
ATOM 1194 C C . VAL A 1 162 ? -11.032 -10.444 6.829 1.00 87.88 162 VAL A C 1
ATOM 1196 O O . VAL A 1 162 ? -12.105 -11.040 6.832 1.00 87.88 162 VAL A O 1
ATOM 1199 N N . HIS A 1 163 ? -10.376 -10.139 7.944 1.00 85.88 163 HIS A N 1
ATOM 1200 C CA . HIS A 1 163 ? -10.898 -10.429 9.273 1.00 85.88 163 HIS A CA 1
ATOM 1201 C C . HIS A 1 163 ? -10.214 -9.547 10.314 1.00 85.88 163 HIS A C 1
ATOM 1203 O O . HIS A 1 163 ? -8.992 -9.429 10.303 1.00 85.88 163 HIS A O 1
ATOM 1209 N N . ASN A 1 164 ? -10.973 -8.958 11.238 1.00 84.31 164 ASN A N 1
ATOM 1210 C CA . ASN A 1 164 ? -10.443 -8.241 12.405 1.00 84.31 164 ASN A CA 1
ATOM 1211 C C . ASN A 1 164 ? -9.339 -7.210 12.086 1.00 84.31 164 ASN A C 1
ATOM 1213 O O . ASN A 1 164 ? -8.274 -7.213 12.706 1.00 84.31 164 ASN A O 1
ATOM 1217 N N . GLY A 1 165 ? -9.552 -6.361 11.075 1.00 87.44 165 GLY A N 1
ATOM 1218 C CA . GLY A 1 165 ? -8.596 -5.306 10.724 1.00 87.44 165 GLY A CA 1
ATOM 1219 C C . GLY A 1 165 ? -7.337 -5.812 10.026 1.00 87.44 165 GLY A C 1
ATOM 1220 O O . GLY A 1 165 ? -6.318 -5.120 9.982 1.00 87.44 165 GLY A O 1
ATOM 1221 N N . ARG A 1 166 ? -7.397 -7.033 9.498 1.00 93.75 166 ARG A N 1
ATOM 1222 C CA . ARG A 1 166 ? -6.330 -7.694 8.760 1.00 93.75 166 ARG A CA 1
ATOM 1223 C C . ARG A 1 166 ? -6.824 -8.078 7.376 1.00 93.75 166 ARG A C 1
ATOM 1225 O O . ARG A 1 166 ? -7.911 -8.628 7.234 1.00 93.75 166 ARG A O 1
ATOM 1232 N N . LEU A 1 167 ? -5.977 -7.840 6.389 1.00 94.69 167 LEU A N 1
ATOM 1233 C CA . LEU A 1 167 ? -6.083 -8.334 5.030 1.00 94.69 167 LEU A CA 1
ATOM 1234 C C . LEU A 1 167 ? -4.945 -9.322 4.798 1.00 94.69 167 LEU A C 1
ATOM 1236 O O . LEU A 1 167 ? -3.773 -8.962 4.880 1.00 94.69 167 LEU A O 1
ATOM 1240 N N . ARG A 1 168 ? -5.290 -10.553 4.443 1.00 96.19 168 ARG A N 1
ATOM 1241 C CA . ARG A 1 168 ? -4.357 -11.528 3.889 1.00 96.19 168 ARG A CA 1
ATOM 1242 C C . ARG A 1 168 ? -4.731 -11.784 2.439 1.00 96.19 168 ARG A C 1
ATOM 1244 O O . ARG A 1 168 ? -5.871 -12.143 2.170 1.00 96.19 168 ARG A O 1
ATOM 1251 N N . ALA A 1 169 ? -3.782 -11.632 1.526 1.00 94.81 169 ALA A N 1
ATOM 1252 C CA . ALA A 1 169 ? -4.022 -11.845 0.105 1.00 94.81 169 ALA A CA 1
ATOM 1253 C C . ALA A 1 169 ? -2.991 -12.787 -0.516 1.00 94.81 169 ALA A C 1
ATOM 1255 O O . ALA A 1 169 ? -1.794 -12.674 -0.237 1.00 94.81 169 ALA A O 1
ATOM 1256 N N . SER A 1 170 ? -3.465 -13.682 -1.383 1.00 95.38 170 SER A N 1
ATOM 1257 C CA . SER A 1 170 ? -2.619 -14.461 -2.294 1.00 95.38 170 SER A CA 1
ATOM 1258 C C . SER A 1 170 ? -2.505 -13.689 -3.604 1.00 95.38 170 SER A C 1
ATOM 1260 O O . SER A 1 170 ? -3.481 -13.593 -4.340 1.00 95.38 170 SER A O 1
ATOM 1262 N N . VAL A 1 171 ? -1.349 -13.078 -3.867 1.00 92.50 171 VAL A N 1
ATOM 1263 C CA . VAL A 1 171 ? -1.215 -12.081 -4.943 1.00 92.50 171 VAL A CA 1
ATOM 1264 C C . VAL A 1 171 ? -0.845 -12.756 -6.262 1.00 92.50 171 VAL A C 1
ATOM 1266 O O . VAL A 1 171 ? -1.555 -12.608 -7.250 1.00 92.50 171 VAL A O 1
ATOM 1269 N N . GLY A 1 172 ? 0.257 -13.511 -6.288 1.00 90.19 172 GLY A N 1
ATOM 1270 C CA . GLY A 1 172 ? 0.718 -14.249 -7.470 1.00 90.19 172 GLY A CA 1
ATOM 1271 C C . GLY A 1 172 ? 1.034 -13.384 -8.700 1.00 90.19 172 GLY A C 1
ATOM 1272 O O . GLY A 1 172 ? 1.142 -13.921 -9.799 1.00 90.19 172 GLY A O 1
ATOM 1273 N N . ALA A 1 173 ? 1.170 -12.069 -8.530 1.00 89.75 173 ALA A N 1
ATOM 1274 C CA . ALA A 1 173 ? 1.281 -11.069 -9.592 1.00 89.75 173 ALA A CA 1
ATOM 1275 C C . ALA A 1 173 ? 2.112 -9.859 -9.114 1.00 89.75 173 ALA A C 1
ATOM 1277 O O . ALA A 1 173 ? 2.397 -9.761 -7.911 1.00 89.75 173 ALA A O 1
ATOM 1278 N N . PRO A 1 174 ? 2.502 -8.929 -10.011 1.00 91.50 174 PRO A N 1
ATOM 1279 C CA . PRO A 1 174 ? 3.159 -7.702 -9.592 1.00 91.50 174 PRO A CA 1
ATOM 1280 C C . PRO A 1 174 ? 2.194 -6.801 -8.819 1.00 91.50 174 PRO A C 1
ATOM 1282 O O . PRO A 1 174 ? 1.094 -6.505 -9.297 1.00 91.50 174 PRO A O 1
ATOM 1285 N N . LEU A 1 175 ? 2.600 -6.382 -7.622 1.00 92.69 175 LEU A N 1
ATOM 1286 C CA . LEU A 1 175 ? 1.788 -5.550 -6.734 1.00 92.69 175 LEU A CA 1
ATOM 1287 C C . LEU A 1 175 ? 1.995 -4.073 -7.075 1.00 92.69 175 LEU A C 1
ATOM 1289 O O . LEU A 1 175 ? 3.122 -3.615 -7.143 1.00 92.69 175 LEU A O 1
ATOM 1293 N N . LEU A 1 176 ? 0.929 -3.295 -7.228 1.00 92.88 176 LEU A N 1
ATOM 1294 C CA . LEU A 1 176 ? 1.043 -1.838 -7.338 1.00 92.88 176 LEU A CA 1
ATOM 1295 C C . LEU A 1 176 ? 0.819 -1.176 -5.976 1.00 92.88 176 LEU A C 1
ATOM 1297 O O . LEU A 1 176 ? 1.603 -0.340 -5.530 1.00 92.88 176 LEU A O 1
ATOM 1301 N N . ASN A 1 177 ? -0.255 -1.559 -5.294 1.00 94.06 177 ASN A N 1
ATOM 1302 C CA . ASN A 1 177 ? -0.604 -1.039 -3.982 1.00 94.06 177 ASN A CA 1
ATOM 1303 C C . ASN A 1 177 ? -1.532 -1.997 -3.223 1.00 94.06 177 ASN A C 1
ATOM 1305 O O . ASN A 1 177 ? -2.245 -2.806 -3.805 1.00 94.06 177 ASN A O 1
ATOM 1309 N N . ALA A 1 178 ? -1.560 -1.878 -1.901 1.00 95.44 178 ALA A N 1
ATOM 1310 C CA . ALA A 1 178 ? -2.552 -2.525 -1.051 1.00 95.44 178 ALA A CA 1
ATOM 1311 C C . ALA A 1 178 ? -3.041 -1.543 0.011 1.00 95.44 178 ALA A C 1
ATOM 1313 O O . ALA A 1 178 ? -2.308 -0.649 0.423 1.00 95.44 178 ALA A O 1
ATOM 1314 N N . MET A 1 179 ? -4.283 -1.687 0.453 1.00 94.25 179 MET A N 1
ATOM 1315 C CA . MET A 1 179 ? -4.902 -0.752 1.379 1.00 94.25 179 MET A CA 1
ATOM 1316 C C . MET A 1 179 ? -5.895 -1.466 2.294 1.00 94.25 179 MET A C 1
ATOM 1318 O O . MET A 1 179 ? -6.669 -2.312 1.851 1.00 94.25 179 MET A O 1
ATOM 1322 N N . LEU A 1 180 ? -5.890 -1.073 3.564 1.00 94.44 180 LEU A N 1
ATOM 1323 C CA . LEU A 1 180 ? -7.003 -1.232 4.493 1.00 94.44 180 LEU A CA 1
ATOM 1324 C C . LEU A 1 180 ? -7.470 0.171 4.870 1.00 94.44 180 LEU A C 1
ATOM 1326 O O . LEU A 1 180 ? -6.804 0.848 5.654 1.00 94.44 180 LEU A O 1
ATOM 1330 N N . PHE A 1 181 ? -8.572 0.619 4.277 1.00 90.62 181 PHE A N 1
ATOM 1331 C CA . PHE A 1 181 ? -9.136 1.944 4.511 1.00 90.62 181 PHE A CA 1
ATOM 1332 C C . PHE A 1 181 ? -10.282 1.865 5.509 1.00 90.62 181 PHE A C 1
ATOM 1334 O O . PHE A 1 181 ? -11.268 1.191 5.235 1.00 90.62 181 PHE A O 1
ATOM 1341 N N . ALA A 1 182 ? -10.179 2.555 6.641 1.00 89.94 182 ALA A N 1
ATOM 1342 C CA . ALA A 1 182 ? -11.233 2.599 7.640 1.00 89.94 182 ALA A CA 1
ATOM 1343 C C . ALA A 1 182 ? -11.890 3.972 7.735 1.00 89.94 182 ALA A C 1
ATOM 1345 O O . ALA A 1 182 ? -11.208 4.997 7.838 1.00 89.94 182 ALA A O 1
ATOM 1346 N N . MET A 1 183 ? -13.220 3.957 7.780 1.00 85.56 183 MET A N 1
ATOM 1347 C CA . MET A 1 183 ? -14.044 5.105 8.150 1.00 85.56 183 MET A CA 1
ATOM 1348 C C . MET A 1 183 ? -14.386 5.007 9.645 1.00 85.56 183 MET A C 1
ATOM 1350 O O . MET A 1 183 ? -15.032 4.027 10.028 1.00 85.56 183 MET A O 1
ATOM 1354 N N . PRO A 1 184 ? -13.973 5.977 10.486 1.00 80.06 184 PRO A N 1
ATOM 1355 C CA . PRO A 1 184 ? -14.253 5.947 11.918 1.00 80.06 184 PRO A CA 1
ATOM 1356 C C . PRO A 1 184 ? -15.746 6.017 12.256 1.00 80.06 184 PRO A C 1
ATOM 1358 O O . PRO A 1 184 ? -16.476 6.852 11.703 1.00 80.06 184 PRO A O 1
ATOM 1361 N N . ALA A 1 185 ? -16.179 5.193 13.216 1.00 68.94 185 ALA A N 1
ATOM 1362 C CA . ALA A 1 185 ? -17.528 5.241 13.781 1.00 68.94 185 ALA A CA 1
ATOM 1363 C C . ALA A 1 185 ? -17.861 6.634 14.352 1.00 68.94 185 ALA A C 1
ATOM 1365 O O . ALA A 1 185 ? -17.012 7.299 14.943 1.00 68.94 185 ALA A O 1
ATOM 1366 N N . GLY A 1 186 ? -19.108 7.091 14.182 1.00 58.31 186 GLY A N 1
ATOM 1367 C CA . GLY A 1 186 ? -19.585 8.369 14.738 1.00 58.31 186 GLY A CA 1
ATOM 1368 C C . GLY A 1 186 ? -19.304 9.617 13.889 1.00 58.31 186 GLY A C 1
ATOM 1369 O O . GLY A 1 186 ? -19.616 10.727 14.308 1.00 58.31 186 GLY A O 1
ATOM 1370 N N . THR A 1 187 ? -18.766 9.465 12.676 1.00 51.22 187 THR A N 1
ATOM 1371 C CA . THR A 1 187 ? -18.668 10.569 11.697 1.00 51.22 187 THR A CA 1
ATOM 1372 C C . THR A 1 187 ? -19.959 10.784 10.885 1.00 51.22 187 THR A C 1
ATOM 1374 O O . THR A 1 187 ? -20.037 11.719 10.089 1.00 51.22 187 THR A O 1
ATOM 1377 N N . GLY A 1 188 ? -20.997 9.970 11.124 1.00 44.78 188 GLY A N 1
ATOM 1378 C CA . GLY A 1 188 ? -22.375 10.217 10.691 1.00 44.78 188 GLY A CA 1
ATOM 1379 C C . GLY A 1 188 ? -23.168 10.876 11.819 1.00 44.78 188 GLY A C 1
ATOM 1380 O O . GLY A 1 188 ? -23.351 10.266 12.866 1.00 44.78 188 GLY A O 1
ATOM 1381 N N . GLY A 1 189 ? -23.598 12.124 11.625 1.00 35.28 189 GLY A N 1
ATOM 1382 C CA . GLY A 1 189 ? -24.385 12.862 12.616 1.00 35.28 189 GLY A CA 1
ATOM 1383 C C . GLY A 1 189 ? -25.713 12.180 12.969 1.00 35.28 189 GLY A C 1
ATOM 1384 O O . GLY A 1 189 ? -26.305 11.492 12.136 1.00 35.28 189 GLY A O 1
ATOM 1385 N N . ASP A 1 190 ? -26.161 12.405 14.208 1.00 33.72 190 ASP A N 1
ATOM 1386 C CA . ASP A 1 190 ? -27.435 11.949 14.772 1.00 33.72 190 ASP A CA 1
ATOM 1387 C C . ASP A 1 190 ? -28.611 12.157 13.807 1.00 33.72 190 ASP A C 1
ATOM 1389 O O . ASP A 1 190 ? -29.008 13.284 13.502 1.00 33.72 190 ASP A O 1
ATOM 1393 N N . VAL A 1 191 ? -29.224 11.059 13.366 1.00 38.81 191 VAL A N 1
ATOM 1394 C CA . VAL A 1 191 ? -30.507 11.088 12.661 1.00 38.81 191 VAL A CA 1
ATOM 1395 C C . VAL A 1 191 ? -31.616 10.985 13.704 1.00 38.81 191 VAL A C 1
ATOM 1397 O O . VAL A 1 191 ? -32.078 9.897 14.041 1.00 38.81 191 VAL A O 1
ATOM 1400 N N . SER A 1 192 ? -32.061 12.132 14.218 1.00 32.94 192 SER A N 1
ATOM 1401 C CA . SER A 1 192 ? -33.399 12.228 14.811 1.00 32.94 192 SER A CA 1
ATOM 1402 C C . SER A 1 192 ? -34.433 12.300 13.678 1.00 32.94 192 SER A C 1
ATOM 1404 O O . SER A 1 192 ? -34.289 13.085 12.744 1.00 32.94 192 SER A O 1
ATOM 1406 N N . ALA A 1 193 ? -35.436 11.425 13.743 1.00 32.69 193 ALA A N 1
ATOM 1407 C CA . ALA A 1 193 ? -36.497 11.200 12.754 1.00 32.69 193 ALA A CA 1
ATOM 1408 C C . ALA A 1 193 ? -37.291 12.479 12.363 1.00 32.69 193 ALA A C 1
ATOM 1410 O O . ALA A 1 193 ? -37.291 13.457 13.112 1.00 32.69 193 ALA A O 1
ATOM 1411 N N . PRO A 1 194 ? -37.980 12.503 11.200 1.00 38.00 194 PRO A N 1
ATOM 1412 C CA . PRO A 1 194 ? -38.388 13.743 10.551 1.00 38.00 194 PRO A CA 1
ATOM 1413 C C . PRO A 1 194 ? -39.590 14.392 11.247 1.00 38.00 194 PRO A C 1
ATOM 1415 O O . PRO A 1 194 ? -40.699 13.857 11.254 1.00 38.00 194 PRO A O 1
ATOM 1418 N N . GLY A 1 195 ? -39.372 15.595 11.778 1.00 28.41 195 GLY A N 1
ATOM 1419 C CA . GLY A 1 195 ? -40.437 16.538 12.096 1.00 28.41 195 GLY A CA 1
ATOM 1420 C C . GLY A 1 195 ? -41.024 17.102 10.805 1.00 28.41 195 GLY A C 1
ATOM 1421 O O . GLY A 1 195 ? -40.353 17.801 10.052 1.00 28.41 195 GLY A O 1
ATOM 1422 N N . ARG A 1 196 ? -42.284 16.760 10.548 1.00 36.28 196 ARG A N 1
ATOM 1423 C CA . ARG A 1 196 ? -43.142 17.312 9.497 1.00 36.28 196 ARG A CA 1
ATOM 1424 C C . ARG A 1 196 ? -43.246 18.835 9.678 1.00 36.28 196 ARG A C 1
ATOM 1426 O O . ARG A 1 196 ? -43.740 19.275 10.712 1.00 36.28 196 ARG A O 1
ATOM 1433 N N . LEU A 1 197 ? -42.815 19.620 8.692 1.00 32.47 197 LEU A N 1
ATOM 1434 C CA . LEU A 1 197 ? -43.122 21.050 8.597 1.00 32.47 197 LEU A CA 1
ATOM 1435 C C . LEU A 1 197 ? -43.668 21.349 7.198 1.00 32.47 197 LEU A C 1
ATOM 1437 O O . LEU A 1 197 ? -43.107 20.925 6.190 1.00 32.47 197 LEU A O 1
ATOM 1441 N N . GLU A 1 198 ? -44.832 21.989 7.200 1.00 29.72 198 GLU A N 1
ATOM 1442 C CA . GLU A 1 198 ? -45.669 22.345 6.054 1.00 29.72 198 GLU A CA 1
ATOM 1443 C C . GLU A 1 198 ? -45.070 23.485 5.204 1.00 29.72 198 GLU A C 1
ATOM 1445 O O . GLU A 1 198 ? -44.116 24.132 5.643 1.00 29.72 198 GLU A O 1
ATOM 1450 N N . PRO A 1 199 ? -45.590 23.738 3.984 1.00 39.75 199 PRO A N 1
ATOM 1451 C CA . PRO A 1 199 ? -45.014 24.709 3.067 1.00 39.75 199 PRO A CA 1
ATOM 1452 C C . PRO A 1 199 ? -45.667 26.094 3.208 1.00 39.75 199 PRO A C 1
ATOM 1454 O O . PRO A 1 199 ? -46.878 26.226 3.072 1.00 39.75 199 PRO A O 1
ATOM 1457 N N . GLU A 1 200 ? -44.853 27.139 3.343 1.00 32.44 200 GLU A N 1
ATOM 1458 C CA . GLU A 1 200 ? -45.190 28.515 2.936 1.00 32.44 200 GLU A CA 1
ATOM 1459 C C . GLU A 1 200 ? -44.007 29.015 2.074 1.00 32.44 200 GLU A C 1
ATOM 1461 O O . GLU A 1 200 ? -42.854 28.815 2.449 1.00 32.44 200 GLU A O 1
ATOM 1466 N N . GLY A 1 201 ? -44.189 29.347 0.784 1.00 30.41 201 GLY A N 1
ATOM 1467 C CA . GLY A 1 201 ? -44.513 30.694 0.265 1.00 30.41 201 GLY A CA 1
ATOM 1468 C C . GLY A 1 201 ? -43.388 31.710 0.562 1.00 30.41 201 GLY A C 1
ATOM 1469 O O . GLY A 1 201 ? -42.980 31.811 1.705 1.00 30.41 201 GLY A O 1
ATOM 1470 N N . SER A 1 202 ? 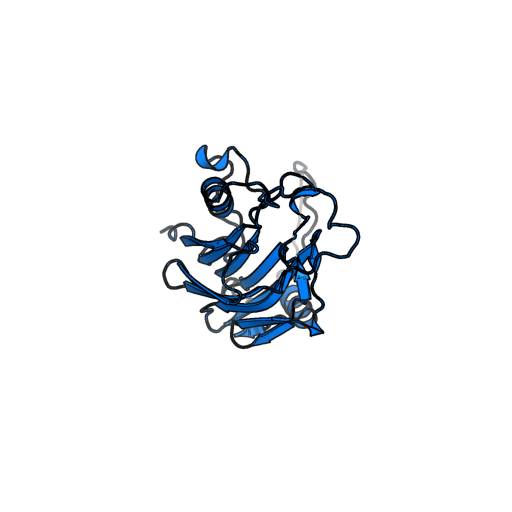-42.807 32.527 -0.323 1.00 31.52 202 SER A N 1
ATOM 1471 C CA . SER A 1 202 ? -42.967 32.888 -1.739 1.00 31.52 202 SER A CA 1
ATOM 1472 C C . SER A 1 202 ? -41.845 33.903 -2.106 1.00 31.52 202 SER A C 1
ATOM 1474 O O . SER A 1 202 ? -41.337 34.583 -1.222 1.00 31.52 202 SER A O 1
ATOM 1476 N N . GLU A 1 203 ? -41.545 34.043 -3.409 1.00 33.88 203 GLU A N 1
ATOM 1477 C CA . GLU A 1 203 ? -40.837 35.155 -4.111 1.00 33.88 203 GLU A CA 1
ATOM 1478 C C . GLU A 1 203 ? -39.278 35.234 -4.122 1.00 33.88 203 GLU A C 1
ATOM 1480 O O . GLU A 1 203 ? -38.599 35.085 -3.115 1.00 33.88 203 GLU A O 1
ATOM 1485 N N . GLY A 1 204 ? -38.715 35.427 -5.336 1.00 29.25 204 GLY A N 1
ATOM 1486 C CA . GLY A 1 204 ? -37.281 35.323 -5.719 1.00 29.25 204 GLY A CA 1
ATOM 1487 C C . GLY A 1 204 ? -36.460 36.637 -5.646 1.00 29.25 204 GLY A C 1
ATOM 1488 O O . GLY A 1 204 ? -36.790 37.464 -4.804 1.00 29.25 204 GLY A O 1
ATOM 1489 N N . PRO A 1 205 ? -35.427 36.906 -6.501 1.00 42.09 205 PRO A N 1
ATOM 1490 C CA . PRO A 1 205 ? -34.917 36.141 -7.650 1.00 42.09 205 PRO A CA 1
ATOM 1491 C C . PRO A 1 205 ? -33.383 35.868 -7.702 1.00 42.09 205 PRO A C 1
ATOM 1493 O O . PRO A 1 205 ? -32.551 36.573 -7.143 1.00 42.09 205 PRO A O 1
ATOM 1496 N N . ALA A 1 206 ? -33.061 34.821 -8.472 1.00 36.22 206 ALA A N 1
ATOM 1497 C CA . ALA A 1 206 ? -31.904 34.574 -9.349 1.00 36.22 206 ALA A CA 1
ATOM 1498 C C . ALA A 1 206 ? -30.498 35.105 -8.988 1.00 36.22 206 ALA A C 1
ATOM 1500 O O . ALA A 1 206 ? -30.157 36.262 -9.225 1.00 36.22 206 ALA A O 1
ATOM 1501 N N . GLY A 1 207 ? -29.609 34.170 -8.631 1.00 32.38 207 GLY A N 1
ATOM 1502 C CA . GLY A 1 207 ? -28.166 34.389 -8.719 1.00 32.38 207 GLY A CA 1
ATOM 1503 C C . GLY A 1 207 ? -27.297 33.280 -8.126 1.00 32.38 207 GLY A C 1
ATOM 1504 O O . GLY A 1 207 ? -26.523 33.566 -7.220 1.00 32.38 207 GLY A O 1
ATOM 1505 N N . ARG A 1 208 ? -27.388 32.025 -8.602 1.00 30.83 208 ARG A N 1
ATOM 1506 C CA . ARG A 1 208 ? -26.300 31.035 -8.438 1.00 30.83 208 ARG A CA 1
ATOM 1507 C C . ARG A 1 208 ? -26.482 29.792 -9.316 1.00 30.83 208 ARG A C 1
ATOM 1509 O O . ARG A 1 208 ? -27.593 29.327 -9.526 1.00 30.83 208 ARG A O 1
ATOM 1516 N N . ALA A 1 209 ? -25.351 29.318 -9.834 1.00 31.22 209 ALA A N 1
ATOM 1517 C CA . ALA A 1 209 ? -25.161 28.168 -10.716 1.00 31.22 209 ALA A CA 1
ATOM 1518 C C . ALA A 1 209 ? -25.771 26.854 -10.174 1.00 31.22 209 ALA A C 1
ATOM 1520 O O . ALA A 1 209 ? -25.896 26.714 -8.955 1.00 31.22 209 ALA A O 1
ATOM 1521 N N . PRO A 1 210 ? -26.105 25.874 -11.039 1.00 30.72 210 PRO A N 1
ATOM 1522 C CA . PRO A 1 210 ? -26.684 24.613 -10.596 1.00 30.72 210 PRO A CA 1
ATOM 1523 C C . PRO A 1 210 ? -25.624 23.782 -9.860 1.00 30.72 210 PRO A C 1
ATOM 1525 O O . PRO A 1 210 ? -24.709 23.238 -10.476 1.00 30.72 210 PRO A O 1
ATOM 1528 N N . MET A 1 211 ? -25.748 23.668 -8.536 1.00 28.91 211 MET A N 1
ATOM 1529 C CA . MET A 1 211 ? -25.267 22.474 -7.848 1.00 28.91 211 MET A CA 1
ATOM 1530 C C . MET A 1 211 ? -26.326 21.402 -8.047 1.00 28.91 211 MET A C 1
ATOM 1532 O O . MET A 1 211 ? -27.475 21.585 -7.656 1.00 28.91 211 MET A O 1
ATOM 1536 N N . ALA A 1 212 ? -25.926 20.311 -8.691 1.00 31.30 212 ALA A N 1
ATOM 1537 C CA . ALA A 1 212 ? -26.720 19.103 -8.750 1.00 31.30 212 ALA A CA 1
ATOM 1538 C C . ALA A 1 212 ? -27.045 18.631 -7.326 1.00 31.30 212 ALA A C 1
ATOM 1540 O O . ALA A 1 212 ? -26.163 18.554 -6.466 1.00 31.30 212 ALA A O 1
ATOM 1541 N N . ASP A 1 213 ? -28.319 18.322 -7.116 1.00 28.41 213 ASP A N 1
ATOM 1542 C CA . ASP A 1 213 ? -28.845 17.662 -5.934 1.00 28.41 213 ASP A CA 1
ATOM 1543 C C . ASP A 1 213 ? -28.041 16.389 -5.628 1.00 28.41 213 ASP A C 1
ATOM 1545 O O . ASP A 1 213 ? -28.066 15.415 -6.384 1.00 28.41 213 ASP A O 1
ATOM 1549 N N . PHE A 1 214 ? -27.335 16.373 -4.497 1.00 30.23 214 PHE A N 1
ATOM 1550 C CA . PHE A 1 214 ? -26.864 15.127 -3.901 1.00 30.23 214 PHE A CA 1
ATOM 1551 C C . PHE A 1 214 ? -28.010 14.550 -3.061 1.00 30.23 214 PHE A C 1
ATOM 1553 O O . PHE A 1 214 ? -28.428 15.192 -2.095 1.00 30.23 214 PHE A O 1
ATOM 1560 N N . PRO A 1 215 ? -28.542 13.356 -3.381 1.00 35.41 215 PRO A N 1
ATOM 1561 C CA . PRO A 1 215 ? -29.649 12.803 -2.622 1.00 35.41 215 PRO A CA 1
ATOM 1562 C C . PRO A 1 215 ? -29.188 12.416 -1.213 1.00 35.41 215 PRO A C 1
ATOM 1564 O O . PRO A 1 215 ? -28.240 11.646 -1.024 1.00 35.41 215 PRO A O 1
ATOM 1567 N N . ALA A 1 216 ? -29.906 12.934 -0.217 1.00 35.00 216 ALA A N 1
ATOM 1568 C CA . ALA A 1 216 ? -29.835 12.510 1.171 1.00 35.00 216 ALA A CA 1
ATOM 1569 C C . ALA A 1 216 ? -30.237 11.025 1.277 1.00 35.00 216 ALA A C 1
ATOM 1571 O O . ALA A 1 216 ? -31.411 10.671 1.289 1.00 35.00 216 ALA A O 1
ATOM 1572 N N . GLY A 1 217 ? -29.237 10.144 1.284 1.00 29.81 217 GLY A N 1
ATOM 1573 C CA . GLY A 1 217 ? -29.415 8.690 1.413 1.00 29.81 217 GLY A CA 1
ATOM 1574 C C . GLY A 1 217 ? -28.116 7.873 1.355 1.00 29.81 217 GLY A C 1
ATOM 1575 O O . GLY A 1 217 ? -28.156 6.647 1.252 1.00 29.81 217 GLY A O 1
ATOM 1576 N N . GLY A 1 218 ? -26.951 8.531 1.392 1.00 32.06 218 GLY A N 1
ATOM 1577 C CA . GLY A 1 218 ? -25.659 7.927 1.051 1.00 32.06 218 GLY A CA 1
ATOM 1578 C C . GLY A 1 218 ? -25.119 6.903 2.051 1.00 32.06 218 GLY A C 1
ATOM 1579 O O . GLY A 1 218 ? -24.505 5.933 1.626 1.00 32.06 218 GLY A O 1
ATOM 1580 N N . ALA A 1 219 ? -25.371 7.054 3.355 1.00 39.03 219 ALA A N 1
ATOM 1581 C CA . ALA A 1 219 ? -24.735 6.205 4.371 1.00 39.03 219 ALA A CA 1
ATOM 1582 C C . ALA A 1 219 ? -25.218 4.740 4.329 1.00 39.03 219 ALA A C 1
ATOM 1584 O O . ALA A 1 219 ? -24.407 3.819 4.385 1.00 39.03 219 ALA A O 1
ATOM 1585 N N . SER A 1 220 ? -26.524 4.516 4.139 1.00 41.06 220 SER A N 1
ATOM 1586 C CA . SER A 1 220 ? -27.090 3.162 4.018 1.00 41.06 220 SER A CA 1
ATOM 1587 C C . SER A 1 220 ? -26.670 2.478 2.710 1.00 41.06 220 SER A C 1
ATOM 1589 O O . SER A 1 220 ? -26.393 1.280 2.696 1.00 41.06 220 SER A O 1
ATOM 1591 N N . ARG A 1 221 ? -26.516 3.248 1.623 1.00 39.72 221 ARG A N 1
ATOM 1592 C CA . ARG A 1 221 ? -26.019 2.738 0.336 1.00 39.72 221 ARG A CA 1
ATOM 1593 C C . ARG A 1 221 ? -24.512 2.488 0.325 1.00 39.72 221 ARG A C 1
ATOM 1595 O O . ARG A 1 221 ? -24.088 1.515 -0.280 1.00 39.72 221 ARG A O 1
ATOM 1602 N N . ALA A 1 222 ? -23.715 3.317 0.998 1.00 39.16 222 ALA A N 1
ATOM 1603 C CA . ALA A 1 222 ? -22.271 3.132 1.108 1.00 39.16 222 ALA A CA 1
ATOM 1604 C C . ALA A 1 222 ? -21.929 1.891 1.942 1.00 39.16 222 ALA A C 1
ATOM 1606 O O . ALA A 1 222 ? -21.067 1.121 1.536 1.00 39.16 222 ALA A O 1
ATOM 1607 N N . ALA A 1 223 ? -22.644 1.652 3.047 1.00 39.03 223 ALA A N 1
ATOM 1608 C CA . ALA A 1 223 ? -22.492 0.434 3.842 1.00 39.03 223 ALA A CA 1
ATOM 1609 C C . ALA A 1 223 ? -22.942 -0.821 3.071 1.00 39.03 223 ALA A C 1
ATOM 1611 O O . ALA A 1 223 ? -22.227 -1.818 3.064 1.00 39.03 223 ALA A O 1
ATOM 1612 N N . ALA A 1 224 ? -24.074 -0.764 2.358 1.00 40.12 224 ALA A N 1
ATOM 1613 C CA . ALA A 1 224 ? -24.540 -1.878 1.527 1.00 40.12 224 ALA A CA 1
ATOM 1614 C C . ALA A 1 224 ? -23.582 -2.186 0.356 1.00 40.12 224 ALA A C 1
ATOM 1616 O O . ALA A 1 224 ? -23.230 -3.341 0.137 1.00 40.12 224 ALA A O 1
ATOM 1617 N N . TRP A 1 225 ? -23.085 -1.156 -0.337 1.00 42.81 225 TRP A N 1
ATOM 1618 C CA . TRP A 1 225 ? -22.090 -1.290 -1.409 1.00 42.81 225 TRP A CA 1
ATOM 1619 C C . TRP A 1 225 ? -20.739 -1.810 -0.896 1.00 42.81 225 TRP A C 1
ATOM 1621 O O . TRP A 1 225 ? -20.082 -2.611 -1.557 1.00 42.81 225 TRP A O 1
ATOM 1631 N N . ALA A 1 226 ? -20.330 -1.382 0.301 1.00 44.44 226 ALA A N 1
ATOM 1632 C CA . ALA A 1 226 ? -19.111 -1.835 0.957 1.00 44.44 226 ALA A CA 1
ATOM 1633 C C . ALA A 1 226 ? -19.181 -3.328 1.324 1.00 44.44 226 ALA A C 1
ATOM 1635 O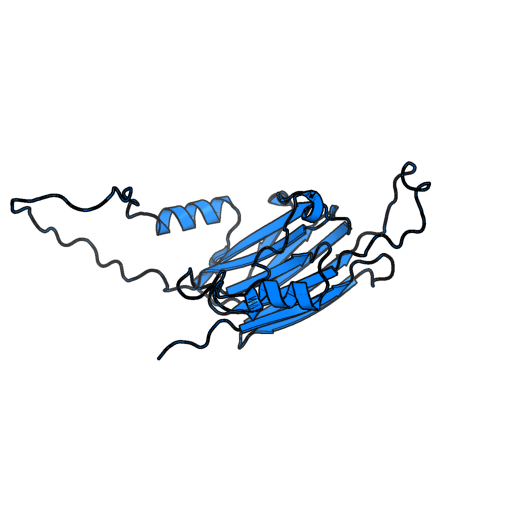 O . ALA A 1 226 ? -18.222 -4.060 1.081 1.00 44.44 226 ALA A O 1
ATOM 1636 N N . ILE A 1 227 ? -20.318 -3.800 1.848 1.00 48.62 227 ILE A N 1
ATOM 1637 C CA . ILE A 1 227 ? -20.522 -5.211 2.219 1.00 48.62 227 ILE A CA 1
ATOM 1638 C C . ILE A 1 227 ? -20.497 -6.119 0.979 1.00 48.62 227 ILE A C 1
ATOM 1640 O O . ILE A 1 227 ? -19.825 -7.148 0.999 1.00 48.62 227 ILE A O 1
ATOM 1644 N N . GLU A 1 228 ? -21.124 -5.715 -0.132 1.00 49.66 228 GLU A N 1
ATOM 1645 C CA . GLU A 1 228 ? -21.058 -6.455 -1.408 1.00 49.66 228 GLU A CA 1
ATOM 1646 C C . GLU A 1 228 ? -19.633 -6.545 -1.990 1.00 49.66 228 GLU A C 1
ATOM 1648 O O . GLU A 1 228 ? -19.343 -7.426 -2.800 1.00 49.66 228 GLU A O 1
ATOM 1653 N N . ARG A 1 229 ? -18.726 -5.652 -1.572 1.00 53.31 229 ARG A N 1
ATOM 1654 C CA . ARG A 1 229 ? -17.327 -5.562 -2.026 1.00 53.31 229 ARG A CA 1
ATOM 1655 C C . ARG A 1 229 ? -16.309 -6.082 -0.998 1.00 53.31 229 ARG A C 1
ATOM 1657 O O . ARG A 1 229 ? -15.112 -5.892 -1.200 1.00 53.31 229 ARG A O 1
ATOM 1664 N N . GLY A 1 230 ? -16.751 -6.746 0.074 1.00 59.31 230 GLY A N 1
ATOM 1665 C CA . GLY A 1 230 ? -15.861 -7.393 1.051 1.00 59.31 230 GLY A CA 1
ATOM 1666 C C . GLY A 1 230 ? -15.414 -6.517 2.228 1.00 59.31 230 GLY A C 1
ATOM 1667 O O . GLY A 1 230 ? -14.395 -6.806 2.856 1.00 59.31 230 GLY A O 1
ATOM 1668 N N . ALA A 1 231 ? -16.150 -5.450 2.546 1.00 68.19 231 ALA A N 1
ATOM 1669 C CA . ALA A 1 231 ? -15.927 -4.673 3.762 1.00 68.19 231 ALA A CA 1
ATOM 1670 C C . ALA A 1 231 ? -16.250 -5.465 5.033 1.00 68.19 231 ALA A C 1
ATOM 1672 O O . ALA A 1 231 ? -17.177 -6.273 5.058 1.00 68.19 231 ALA A O 1
ATOM 1673 N N . THR A 1 232 ? -15.521 -5.186 6.113 1.00 73.06 232 THR A N 1
ATOM 1674 C CA . THR A 1 232 ? -15.777 -5.763 7.442 1.00 73.06 232 THR A CA 1
ATOM 1675 C C . THR A 1 232 ? -15.979 -4.646 8.461 1.00 73.06 232 THR A C 1
ATOM 1677 O O . THR A 1 232 ? -15.198 -3.694 8.488 1.00 73.06 232 THR A O 1
ATOM 1680 N N . VAL A 1 233 ? -17.018 -4.768 9.289 1.00 73.12 233 VAL A N 1
ATOM 1681 C CA . VAL A 1 233 ? -17.222 -3.919 10.472 1.00 73.12 233 VAL A CA 1
ATOM 1682 C C . VAL A 1 233 ? -16.513 -4.575 11.650 1.00 73.12 233 VAL A C 1
ATOM 1684 O O . VAL A 1 233 ? -16.651 -5.788 11.835 1.00 73.12 233 VAL A O 1
ATOM 1687 N N . LEU A 1 234 ? -15.722 -3.795 12.384 1.00 69.88 234 LEU A N 1
ATOM 1688 C CA . LEU A 1 234 ? -14.921 -4.262 13.519 1.00 69.88 234 LEU A CA 1
ATOM 1689 C C . LEU A 1 234 ? -15.548 -3.978 14.870 1.00 69.88 234 LEU A C 1
ATOM 1691 O O . LEU A 1 234 ? -16.382 -3.054 14.939 1.00 69.88 234 LEU A O 1
#

InterPro domains:
  IPR043957 Vanin, C-terminal [PF19018] (21-153)

pLDDT: mean 72.11, std 22.28, range [28.41, 97.75]

Organism: NCBI:txid1333877

Radius of gyration: 21.46 Å; chains: 1; bounding box: 68×53×43 Å

Foldseek 3Di:
DDDPAKQKWKDKDWLFLPGPQWDKDWDDTPPKIKIKIFGFDHDDDDPVPPPDDPPRPPIWMKIWIWIQADAQAPPHFGKTKTKIATQQPDDPVLSSLLRSDHDCPPPSCVVDNDSDPDLNSLAFDTFTQKMKMAMPDDAQKWKFKWWAARSRDTDDVVQWDDDDRMTIGGGRGGTRMIMTMIRDPPPDDDDDDDDDDDDDDDDDDDDDDDDPDDDPPVPVVVVVVRVVNPIDGD